Protein AF-A0A8H4NT44-F1 (afdb_monomer)

Secondary structure (DSSP, 8-state):
-HHHHHHTT--TT---TT---HHHHHHHTT-HHHHHHHHHTT--TT--EEETTEEE-HHHHHS--HHHHHHHHHHTTGGG-SS---HHHHHHHHHHHHHHH-----------------EEEEEEEE-TTSPEEEEEEE----SSTT--EEEE-----TTSPPPPPEEEESSSSPPPBTTTTB-S-HHHHHHHHHHHHHHHT--PPP-GGGTTSTTHHHHTSHHHHHHHHHHHHH---TTT--TTSS--TT------------

Sequence (262 aa):
MVKLLLDFGADPNVRTVDGRTPLMEAAIWGRLENVKCLLSHGADKSITCMREGKSLRAIDFAADTWENSEERYDRSGGKDQVYKEVTHKRNQDRMAIVRELSDEAGEVESRNTETFSHLNGFALTTLRDGRSIISLLANFDVPNRHKTIGILFRGDTIGGPGFPPVAAMSGWKHQSDPERNVQIEGRTWTDEVLRLCRIVGHHLPADEKDQGRPGQFKACHAEKQLTAYFVSKHVFLPQDLAADDFGMSSLSLDTSQSDCEH

Radius of gyration: 28.96 Å; Cα contacts (8 Å, |Δi|>4): 345; chains: 1; bounding box: 69×48×111 Å

Foldseek 3Di:
DLLVCLVVPDQQCDQDPQGDGPLLVCLLQLVLVSNVSSVVSPHDQPRWGADPNDTDTSLNSLDPDPVSVVVCCVVLPNPPGPDDDPVVNSNVSSVVSNVVSDPDPDPPDCPDPPDPQAQDDWDWDQDPVRDTDTDTDGAADQPDPVKDKDKDFDDDDPPDRGDDIAMDMADQPDQADPRRRHHDHQVVLLVLLVVVCVVVVHAAQADPPCVPPGNSNVSSHGVSSVVSVCCVPPPCDPVNPDVPPPPPVPPPPPPDDDDDDD

Solvent-accessible surface area (backbone atoms only — not comparable to full-atom values): 15600 Å² total; per-residue (Å²): 108,71,64,59,46,45,76,73,66,50,69,46,67,52,61,48,96,63,39,45,30,59,51,30,56,25,22,56,67,20,35,43,71,57,36,53,51,36,47,77,68,69,33,63,67,80,56,58,21,60,56,98,90,40,82,40,36,27,44,64,35,23,44,96,45,68,68,50,51,50,51,52,40,54,76,25,42,50,94,66,53,79,53,84,75,66,60,68,63,32,50,53,27,9,56,51,42,36,63,70,60,50,84,75,90,62,87,74,68,90,71,65,95,66,77,80,77,48,90,56,50,76,44,81,43,74,44,98,86,71,51,72,45,79,41,82,38,64,69,57,72,69,93,47,95,89,52,46,76,36,74,46,77,65,59,75,46,93,90,52,88,40,57,78,70,47,27,23,44,41,44,44,87,52,70,55,32,89,89,49,55,27,69,47,34,17,43,65,31,24,52,44,25,54,48,51,27,58,75,74,71,48,78,64,70,70,53,95,74,20,82,92,40,83,14,43,52,67,25,15,32,16,65,46,27,46,50,35,50,48,42,74,74,73,44,88,49,81,81,75,58,53,80,73,82,58,86,59,87,76,69,77,79,81,77,80,81,81,89,75,90,134

InterPro domains:
  IPR002110 Ankyrin repeat [PF12796] (1-47)
  IPR002110 Ankyrin repeat [PS50088] (18-50)
  IPR002110 Ankyrin repeat [SM00248] (18-47)
  IPR036770 Ankyrin repeat-containing domain superfamily [G3DSA:1.25.40.20] (1-77)
  IPR036770 Ankyrin repeat-containing domain superfamily [SSF48403] (1-49)
  IPR057517 Single-strand DNA deaminase toxin A-like, C-terminal [PF24120] (167-226)

Organism: NCBI:txid2364996

Structure (mmCIF, N/CA/C/O backbone):
data_AF-A0A8H4NT44-F1
#
_entry.id   AF-A0A8H4NT44-F1
#
loop_
_atom_site.group_PDB
_atom_site.id
_atom_site.type_symbol
_atom_site.label_atom_id
_atom_site.label_alt_id
_atom_site.label_comp_id
_atom_site.label_asym_id
_atom_site.label_entity_id
_atom_site.label_seq_id
_atom_site.pdbx_PDB_ins_code
_atom_site.Cartn_x
_atom_site.Cartn_y
_atom_site.Cartn_z
_atom_site.occupancy
_atom_site.B_iso_or_equiv
_atom_site.auth_seq_id
_atom_site.auth_comp_id
_atom_site.auth_asym_id
_atom_site.auth_atom_id
_atom_site.pdbx_PDB_model_num
ATOM 1 N N . MET A 1 1 ? 0.326 2.588 -27.355 1.00 81.44 1 MET A N 1
ATOM 2 C CA . MET A 1 1 ? 1.364 3.610 -27.610 1.00 81.44 1 MET A CA 1
ATOM 3 C C . MET A 1 1 ? 2.767 3.053 -27.409 1.00 81.44 1 MET A C 1
ATOM 5 O O . MET A 1 1 ? 3.478 2.987 -28.391 1.00 81.44 1 MET A O 1
ATOM 9 N N . VAL A 1 2 ? 3.149 2.587 -26.208 1.00 88.88 2 VAL A N 1
ATOM 10 C CA . VAL A 1 2 ? 4.503 2.033 -25.951 1.00 88.88 2 VAL A CA 1
ATOM 11 C C . VAL A 1 2 ? 4.898 0.956 -26.965 1.00 88.88 2 VAL A C 1
ATOM 13 O O . VAL A 1 2 ? 5.914 1.106 -27.629 1.00 88.88 2 VAL A O 1
ATOM 16 N N . LYS A 1 3 ? 4.043 -0.057 -27.160 1.00 90.38 3 LYS A N 1
ATOM 17 C CA . LYS A 1 3 ? 4.259 -1.114 -28.158 1.00 90.38 3 LYS A CA 1
ATOM 18 C C . LYS A 1 3 ? 4.538 -0.569 -29.565 1.00 90.38 3 LYS A C 1
ATOM 20 O O . LYS A 1 3 ? 5.512 -0.961 -30.176 1.00 90.38 3 LYS A O 1
ATOM 25 N N . LEU A 1 4 ? 3.740 0.400 -30.021 1.00 93.56 4 LEU A N 1
ATOM 26 C CA . LEU A 1 4 ? 3.901 1.017 -31.339 1.00 93.56 4 LEU A CA 1
ATOM 27 C C . LEU A 1 4 ? 5.294 1.644 -31.496 1.00 93.56 4 LEU A C 1
ATOM 29 O O . LEU A 1 4 ? 5.954 1.414 -32.494 1.00 93.56 4 LEU A O 1
ATOM 33 N N . LEU A 1 5 ? 5.759 2.412 -30.509 1.00 92.56 5 LEU A N 1
ATOM 34 C CA . LEU A 1 5 ? 7.077 3.052 -30.580 1.00 92.56 5 LEU A CA 1
ATOM 35 C C . LEU A 1 5 ? 8.208 2.018 -30.662 1.00 92.56 5 LEU A C 1
ATOM 37 O O . LEU A 1 5 ? 9.140 2.199 -31.439 1.00 92.56 5 LEU A O 1
ATOM 41 N N . LEU A 1 6 ? 8.100 0.932 -29.894 1.00 94.25 6 LEU A N 1
ATOM 42 C CA . LEU A 1 6 ? 9.075 -0.158 -29.906 1.00 94.25 6 LEU A CA 1
ATOM 43 C C . LEU A 1 6 ? 9.047 -0.931 -31.236 1.00 94.25 6 LEU A C 1
ATOM 45 O O . LEU A 1 6 ? 10.106 -1.197 -31.795 1.00 94.25 6 LEU A O 1
ATOM 49 N N . ASP A 1 7 ? 7.858 -1.193 -31.789 1.00 92.88 7 ASP A N 1
ATOM 50 C CA . ASP A 1 7 ? 7.680 -1.824 -33.108 1.00 92.88 7 ASP A CA 1
ATOM 51 C C . ASP A 1 7 ? 8.327 -0.982 -34.233 1.00 92.88 7 ASP A C 1
ATOM 53 O O . ASP A 1 7 ? 8.807 -1.525 -35.227 1.00 92.88 7 ASP A O 1
ATOM 57 N N . PHE A 1 8 ? 8.378 0.347 -34.071 1.00 95.00 8 PHE A N 1
ATOM 58 C CA . PHE A 1 8 ? 9.044 1.283 -34.989 1.00 95.00 8 PHE A CA 1
ATOM 59 C C . PHE A 1 8 ? 10.535 1.523 -34.673 1.00 95.00 8 PHE A C 1
ATOM 61 O O . PHE A 1 8 ? 11.148 2.420 -35.253 1.00 95.00 8 PHE A O 1
ATOM 68 N N . GLY A 1 9 ? 11.140 0.723 -33.790 1.00 92.06 9 GLY A N 1
ATOM 69 C CA . GLY A 1 9 ? 12.581 0.746 -33.524 1.00 92.06 9 GLY A CA 1
ATOM 70 C C . GLY A 1 9 ? 13.035 1.763 -32.477 1.00 92.06 9 GLY A C 1
ATOM 71 O O . GLY A 1 9 ? 14.218 2.100 -32.436 1.00 92.06 9 GLY A O 1
ATOM 72 N N . ALA A 1 10 ? 12.132 2.268 -31.629 1.00 94.50 10 ALA A N 1
ATOM 73 C CA . ALA A 1 10 ? 12.548 3.038 -30.461 1.00 94.50 10 ALA A CA 1
ATOM 74 C C . ALA A 1 10 ? 13.391 2.161 -29.522 1.00 94.50 10 ALA A C 1
ATOM 76 O O . ALA A 1 10 ? 12.975 1.065 -29.149 1.00 94.50 10 ALA A O 1
ATOM 77 N N . ASP A 1 11 ? 14.556 2.662 -29.113 1.00 95.31 11 ASP A N 1
ATOM 78 C CA . ASP A 1 11 ? 15.438 1.952 -28.188 1.00 95.31 11 ASP A CA 1
ATOM 79 C C . ASP A 1 11 ? 14.832 1.940 -26.763 1.00 95.31 11 ASP A C 1
ATOM 81 O O . ASP A 1 11 ? 14.611 3.008 -26.174 1.00 95.31 11 ASP A O 1
ATOM 85 N N . PRO A 1 12 ? 14.546 0.759 -26.177 1.00 95.56 12 PRO A N 1
ATOM 86 C CA . PRO A 1 12 ? 13.974 0.653 -24.835 1.00 95.56 12 PRO A CA 1
ATOM 87 C C . PRO A 1 12 ? 14.961 1.000 -23.708 1.00 95.56 12 PRO A C 1
ATOM 89 O O . PRO A 1 12 ? 14.536 1.117 -22.556 1.00 95.56 12 PRO A O 1
ATOM 92 N N . ASN A 1 13 ? 16.252 1.165 -24.013 1.00 96.31 13 ASN A N 1
ATOM 93 C CA . ASN A 1 13 ? 17.330 1.384 -23.045 1.00 96.31 13 ASN A CA 1
ATOM 94 C C . ASN A 1 13 ? 17.811 2.840 -22.969 1.00 96.31 13 ASN A C 1
ATOM 96 O O . ASN A 1 13 ? 18.757 3.139 -22.234 1.00 96.31 13 ASN A O 1
ATOM 100 N N . VAL A 1 14 ? 17.148 3.759 -23.679 1.00 95.25 14 VAL A N 1
ATOM 101 C CA . VAL A 1 14 ? 17.457 5.196 -23.634 1.00 95.25 14 VAL A CA 1
ATOM 102 C C . VAL A 1 14 ? 17.359 5.722 -22.204 1.00 95.25 14 VAL A C 1
ATOM 104 O O . VAL A 1 14 ? 16.482 5.334 -21.434 1.00 95.25 14 VAL A O 1
ATOM 107 N N . ARG A 1 15 ? 18.268 6.632 -21.847 1.00 94.25 15 ARG A N 1
ATOM 108 C CA . ARG A 1 15 ? 18.401 7.163 -20.489 1.00 94.25 15 ARG A CA 1
ATOM 109 C C . ARG A 1 15 ? 18.027 8.638 -20.440 1.00 94.25 15 ARG A C 1
ATOM 111 O O . ARG A 1 15 ? 18.417 9.409 -21.313 1.00 94.25 15 ARG A O 1
ATOM 118 N N . THR A 1 16 ? 17.290 9.031 -19.406 1.00 91.25 16 THR A N 1
ATOM 119 C CA . THR A 1 16 ? 17.046 10.444 -19.087 1.00 91.25 16 THR A CA 1
ATOM 120 C C . THR A 1 16 ? 18.306 11.106 -18.519 1.00 91.25 16 THR A C 1
ATOM 122 O O . THR A 1 16 ? 19.316 10.441 -18.283 1.00 91.25 16 THR A O 1
ATOM 125 N N . VAL A 1 17 ? 18.239 12.415 -18.251 1.00 88.50 17 VAL A N 1
ATOM 126 C CA . VAL A 1 17 ? 19.321 13.178 -17.596 1.00 88.50 17 VAL A CA 1
ATOM 127 C C . VAL A 1 17 ? 19.693 12.578 -16.235 1.00 88.50 17 VAL A C 1
ATOM 129 O O . VAL A 1 17 ? 20.871 12.450 -15.921 1.00 88.50 17 VAL A O 1
ATOM 132 N N . ASP A 1 18 ? 18.700 12.103 -15.481 1.00 83.88 18 ASP A N 1
ATOM 133 C CA . ASP A 1 18 ? 18.901 11.423 -14.192 1.00 83.88 18 ASP A CA 1
ATOM 134 C C . ASP A 1 18 ? 19.348 9.957 -14.354 1.00 83.88 18 ASP A C 1
ATOM 136 O O . ASP A 1 18 ? 19.471 9.198 -13.392 1.00 83.88 18 ASP A O 1
ATOM 140 N N . GLY A 1 19 ? 19.566 9.522 -15.596 1.00 91.69 19 GLY A N 1
ATOM 141 C CA . GLY A 1 19 ? 20.012 8.185 -15.940 1.00 91.69 19 GLY A CA 1
ATOM 142 C C . GLY A 1 19 ? 18.916 7.124 -15.899 1.00 91.69 19 GLY A C 1
ATOM 143 O O . GLY A 1 19 ? 19.276 5.946 -15.916 1.00 91.69 19 GLY A O 1
ATOM 144 N N . ARG A 1 20 ? 17.629 7.502 -15.842 1.00 94.00 20 ARG A N 1
ATOM 145 C CA . ARG A 1 20 ? 16.501 6.559 -15.779 1.00 94.00 20 ARG A CA 1
ATOM 146 C C . ARG A 1 20 ? 16.113 6.014 -17.143 1.00 94.00 20 ARG A C 1
ATOM 148 O O . ARG A 1 20 ? 16.121 6.756 -18.119 1.00 94.00 20 ARG A O 1
ATOM 155 N N . THR A 1 21 ? 15.715 4.747 -17.192 1.00 96.31 21 THR A N 1
ATOM 156 C CA . THR A 1 21 ? 15.225 4.086 -18.411 1.00 96.31 21 THR A CA 1
ATOM 157 C C . THR A 1 21 ? 13.693 4.041 -18.464 1.00 96.31 21 THR A C 1
ATOM 159 O O . THR A 1 21 ? 13.037 4.125 -17.418 1.00 96.31 21 THR A O 1
ATOM 162 N N . PRO A 1 22 ? 13.087 3.830 -19.651 1.00 96.38 22 PRO A N 1
ATOM 163 C CA . PRO A 1 22 ? 11.660 3.539 -19.785 1.00 96.38 22 PRO A CA 1
ATOM 164 C C . PRO A 1 22 ? 11.167 2.428 -18.848 1.00 96.38 22 PRO A C 1
ATOM 166 O O . PRO A 1 22 ? 10.047 2.498 -18.341 1.00 96.38 22 PRO A O 1
ATOM 169 N N . LEU A 1 23 ? 12.010 1.423 -18.582 1.00 96.69 23 LEU A N 1
ATOM 170 C CA . LEU A 1 23 ? 11.695 0.316 -17.680 1.00 96.69 23 LEU A CA 1
ATOM 171 C C . LEU A 1 23 ? 11.545 0.780 -16.220 1.00 96.69 23 LEU A C 1
ATOM 173 O O . LEU A 1 23 ? 10.599 0.370 -15.550 1.00 96.69 23 LEU A O 1
ATOM 177 N N . MET A 1 24 ? 12.417 1.677 -15.744 1.00 96.62 24 MET A N 1
ATOM 178 C CA . MET A 1 24 ? 12.319 2.271 -14.399 1.00 96.62 24 MET A CA 1
ATOM 179 C C . MET A 1 24 ? 11.051 3.122 -14.244 1.00 96.62 24 MET A C 1
ATOM 181 O O . MET A 1 24 ? 10.371 3.059 -13.220 1.00 96.62 24 MET A O 1
ATOM 185 N N . GLU A 1 25 ? 10.687 3.874 -15.284 1.00 94.88 25 GLU A N 1
ATOM 186 C CA . GLU A 1 25 ? 9.461 4.679 -15.292 1.00 94.88 25 GLU A CA 1
ATOM 187 C C . GLU A 1 25 ? 8.197 3.805 -15.317 1.00 94.88 25 GLU A C 1
ATOM 189 O O . GLU A 1 25 ? 7.225 4.067 -14.607 1.00 94.88 25 GLU A O 1
ATOM 194 N N . ALA A 1 26 ? 8.196 2.711 -16.077 1.00 95.25 26 ALA A N 1
ATOM 195 C CA . ALA A 1 26 ? 7.092 1.758 -16.037 1.00 95.25 26 ALA A CA 1
ATOM 196 C C . ALA A 1 26 ? 6.963 1.085 -14.653 1.00 95.25 26 ALA A C 1
ATOM 198 O O . ALA A 1 26 ? 5.841 0.867 -14.182 1.00 95.25 26 ALA A O 1
ATOM 199 N N . ALA A 1 27 ? 8.093 0.813 -13.990 1.00 95.50 27 ALA A N 1
ATOM 200 C CA . ALA A 1 27 ? 8.148 0.222 -12.658 1.00 95.50 27 ALA A CA 1
ATOM 201 C C . ALA A 1 27 ? 7.566 1.142 -11.571 1.00 95.50 27 ALA A C 1
ATOM 203 O O . ALA A 1 27 ? 6.673 0.712 -10.836 1.00 95.50 27 ALA A O 1
ATOM 204 N N . ILE A 1 28 ? 7.979 2.417 -11.507 1.00 92.94 28 ILE A N 1
ATOM 205 C CA . ILE A 1 28 ? 7.494 3.339 -10.463 1.00 92.94 28 ILE A CA 1
ATOM 206 C C . ILE A 1 28 ? 5.977 3.551 -10.535 1.00 92.94 28 ILE A C 1
ATOM 208 O O . ILE A 1 28 ? 5.288 3.543 -9.509 1.00 92.94 28 ILE A O 1
ATOM 212 N N . TRP A 1 29 ? 5.432 3.646 -11.749 1.00 91.12 29 TRP A N 1
ATOM 213 C CA . TRP A 1 29 ? 4.000 3.823 -11.995 1.00 91.12 29 TRP A CA 1
ATOM 214 C C . TRP A 1 29 ? 3.202 2.515 -11.975 1.00 91.12 29 TRP A C 1
ATOM 216 O O . TRP A 1 29 ? 2.005 2.528 -12.258 1.00 91.12 29 TRP A O 1
ATOM 226 N N . GLY A 1 30 ? 3.828 1.373 -11.674 1.00 91.81 30 GLY A N 1
ATOM 227 C CA . GLY A 1 30 ? 3.140 0.085 -11.621 1.00 91.81 30 GLY A CA 1
ATOM 228 C C . GLY A 1 30 ? 2.447 -0.272 -12.934 1.00 91.81 30 GLY A C 1
ATOM 229 O O . GLY A 1 30 ? 1.278 -0.646 -12.926 1.00 91.81 30 GLY A O 1
ATOM 230 N N . ARG A 1 31 ? 3.099 -0.072 -14.084 1.00 93.25 31 ARG A N 1
ATOM 231 C CA . ARG A 1 31 ? 2.536 -0.370 -15.413 1.00 93.25 31 ARG A CA 1
ATOM 232 C C . ARG A 1 31 ? 3.020 -1.733 -15.898 1.00 93.25 31 ARG A C 1
ATOM 234 O O . ARG A 1 31 ? 3.851 -1.799 -16.799 1.00 93.25 31 ARG A O 1
ATOM 241 N N . LEU A 1 32 ? 2.484 -2.807 -15.314 1.00 92.62 32 LEU A N 1
ATOM 242 C CA . LEU A 1 32 ? 2.936 -4.183 -15.570 1.00 92.62 32 LEU A CA 1
ATOM 243 C C . LEU A 1 32 ? 2.986 -4.532 -17.066 1.00 92.62 32 LEU A C 1
ATOM 245 O O . LEU A 1 32 ? 3.997 -5.029 -17.549 1.00 92.62 32 LEU A O 1
ATOM 249 N N . GLU A 1 33 ? 1.938 -4.197 -17.818 1.00 93.12 33 GLU A N 1
ATOM 250 C CA . GLU A 1 33 ? 1.892 -4.462 -19.263 1.00 93.12 33 GLU A CA 1
ATOM 251 C C . GLU A 1 33 ? 2.976 -3.705 -20.043 1.00 93.12 33 GLU A C 1
ATOM 253 O O . GLU A 1 33 ? 3.559 -4.243 -20.982 1.00 93.12 33 GLU A O 1
ATOM 258 N N . ASN A 1 34 ? 3.310 -2.478 -19.629 1.00 95.19 34 ASN A N 1
ATOM 259 C CA . ASN A 1 34 ? 4.407 -1.731 -20.244 1.00 95.19 34 ASN A CA 1
ATOM 260 C C . ASN A 1 34 ? 5.762 -2.352 -19.887 1.00 95.19 34 ASN A C 1
ATOM 262 O O . ASN A 1 34 ? 6.622 -2.416 -20.756 1.00 95.19 34 ASN A O 1
ATOM 266 N N . VAL A 1 35 ? 5.943 -2.827 -18.648 1.00 95.94 35 VAL A N 1
ATOM 267 C CA . VAL A 1 35 ? 7.160 -3.542 -18.224 1.00 95.94 35 VAL A CA 1
ATOM 268 C C . VAL A 1 35 ? 7.358 -4.794 -19.073 1.00 95.94 35 VAL A C 1
ATOM 270 O O . VAL A 1 35 ? 8.407 -4.940 -19.692 1.00 95.94 35 VAL A O 1
ATOM 273 N N . LYS A 1 36 ? 6.335 -5.648 -19.192 1.00 93.88 36 LYS A N 1
ATOM 274 C CA . LYS A 1 36 ? 6.386 -6.851 -20.039 1.00 93.88 36 LYS A CA 1
ATOM 275 C C . LYS A 1 36 ? 6.687 -6.514 -21.498 1.00 93.88 36 LYS A C 1
ATOM 277 O O . LYS A 1 36 ? 7.537 -7.147 -22.117 1.00 93.88 36 LYS A O 1
ATOM 282 N N . CYS A 1 37 ? 6.033 -5.482 -22.036 1.00 95.31 37 CYS A N 1
ATOM 283 C CA . CYS A 1 37 ? 6.274 -5.015 -23.398 1.00 95.31 37 CYS A CA 1
ATOM 284 C C . CYS A 1 37 ? 7.728 -4.558 -23.594 1.00 95.31 37 CYS A C 1
ATOM 286 O O . CYS A 1 37 ? 8.361 -4.962 -24.563 1.00 95.31 37 CYS A O 1
ATOM 288 N N . LEU A 1 38 ? 8.273 -3.761 -22.6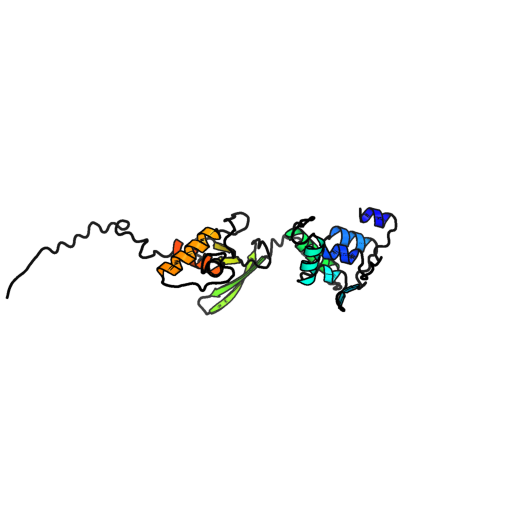74 1.00 96.00 38 LEU A N 1
ATOM 289 C CA . LEU A 1 38 ? 9.656 -3.285 -22.733 1.00 96.00 38 LEU A CA 1
ATOM 290 C C . LEU A 1 38 ? 10.655 -4.447 -22.645 1.00 96.00 38 LEU A C 1
ATOM 292 O O . LEU A 1 38 ? 11.559 -4.530 -23.472 1.00 96.00 38 LEU A O 1
ATOM 296 N N . LEU A 1 39 ? 10.455 -5.381 -21.711 1.00 94.81 39 LEU A N 1
ATOM 297 C CA . LEU A 1 39 ? 11.299 -6.574 -21.574 1.00 94.81 39 LEU A CA 1
ATOM 298 C C . LEU A 1 39 ? 11.283 -7.430 -22.849 1.00 94.81 39 LEU A C 1
ATOM 300 O O . LEU A 1 39 ? 12.338 -7.835 -23.326 1.00 94.81 39 LEU A O 1
ATOM 304 N N . SER A 1 40 ? 10.108 -7.632 -23.457 1.00 94.50 40 SER A N 1
ATOM 305 C CA . SER A 1 40 ? 9.985 -8.390 -24.714 1.00 94.50 40 SER A CA 1
ATOM 306 C C . SER A 1 40 ? 10.708 -7.748 -25.907 1.00 94.50 40 SER A C 1
ATOM 308 O O . SER A 1 40 ? 11.021 -8.444 -26.867 1.00 94.50 40 SER A O 1
ATOM 310 N N . HIS A 1 41 ? 11.004 -6.445 -25.836 1.00 95.31 41 HIS A N 1
ATOM 311 C CA . HIS A 1 41 ? 11.743 -5.700 -26.860 1.00 95.31 41 HIS A CA 1
ATOM 312 C C . HIS A 1 41 ? 13.217 -5.472 -26.481 1.00 95.31 41 HIS A C 1
ATOM 314 O O . HIS A 1 41 ? 13.889 -4.661 -27.110 1.00 95.31 41 HIS A O 1
ATOM 320 N N . GLY A 1 42 ? 13.739 -6.180 -25.471 1.00 93.88 42 GLY A N 1
ATOM 321 C CA . GLY A 1 42 ? 15.156 -6.124 -25.100 1.00 93.88 42 GLY A CA 1
ATOM 322 C C . GLY A 1 42 ? 15.523 -5.011 -24.116 1.00 93.88 42 GLY A C 1
ATOM 323 O O . GLY A 1 42 ? 16.671 -4.566 -24.098 1.00 93.88 42 GLY A O 1
ATOM 324 N N . ALA A 1 43 ? 14.576 -4.546 -23.295 1.00 95.94 43 ALA A N 1
ATOM 325 C CA . ALA A 1 43 ? 14.904 -3.664 -22.178 1.00 95.94 43 ALA A CA 1
ATOM 326 C C . ALA A 1 43 ? 15.824 -4.373 -21.169 1.00 95.94 43 ALA A C 1
ATOM 328 O O . ALA A 1 43 ? 15.490 -5.435 -20.640 1.00 95.94 43 ALA A O 1
ATOM 329 N N . ASP A 1 44 ? 16.960 -3.755 -20.869 1.00 94.12 44 ASP A N 1
ATOM 330 C CA . ASP A 1 44 ? 17.952 -4.256 -19.933 1.00 94.12 44 ASP A CA 1
ATOM 331 C C . ASP A 1 44 ? 17.584 -3.854 -18.497 1.00 94.12 44 ASP A C 1
ATOM 333 O O . ASP A 1 44 ? 17.620 -2.683 -18.103 1.00 94.12 44 ASP A O 1
ATOM 337 N N . LYS A 1 45 ? 17.232 -4.861 -17.693 1.00 94.19 45 LYS A N 1
ATOM 338 C CA . LYS A 1 45 ? 16.888 -4.692 -16.275 1.00 94.19 45 LYS A CA 1
ATOM 339 C C . LYS A 1 45 ? 18.094 -4.415 -15.369 1.00 94.19 45 LYS A C 1
ATOM 341 O O . LYS A 1 45 ? 17.896 -4.029 -14.216 1.00 94.19 45 LYS A O 1
ATOM 346 N N . SER A 1 46 ? 19.320 -4.604 -15.864 1.00 92.38 46 SER A N 1
ATOM 347 C CA . SER A 1 46 ? 20.560 -4.378 -15.113 1.00 92.38 46 SER A CA 1
ATOM 348 C C . SER A 1 46 ? 21.006 -2.914 -15.103 1.00 92.38 46 SER A C 1
ATOM 350 O O . SER A 1 46 ? 21.799 -2.530 -14.242 1.00 92.38 46 SER A O 1
ATOM 352 N N . ILE A 1 47 ? 20.464 -2.080 -16.001 1.00 94.00 47 ILE A N 1
ATOM 353 C CA . ILE A 1 47 ? 20.785 -0.652 -16.051 1.00 94.00 47 ILE A CA 1
ATOM 354 C C . ILE A 1 47 ? 20.411 0.003 -14.720 1.00 94.00 47 ILE A C 1
ATOM 356 O O . ILE A 1 47 ? 19.308 -0.178 -14.200 1.00 94.00 47 ILE A O 1
ATOM 360 N N . THR A 1 48 ? 21.333 0.807 -14.190 1.00 94.25 48 THR A N 1
ATOM 361 C CA . THR A 1 48 ? 21.156 1.552 -12.942 1.00 94.25 48 THR A CA 1
ATOM 362 C C . THR A 1 48 ? 21.105 3.051 -13.182 1.00 94.25 48 THR A C 1
ATOM 364 O O . THR A 1 48 ? 21.843 3.559 -14.020 1.00 94.25 48 THR A O 1
ATOM 367 N N . CYS A 1 49 ? 20.294 3.785 -12.425 1.00 92.88 49 CYS A N 1
ATOM 368 C CA . CYS A 1 49 ? 20.340 5.244 -12.339 1.00 92.88 49 CYS A CA 1
ATOM 369 C C . CYS A 1 49 ? 20.889 5.692 -10.981 1.00 92.88 49 CYS A C 1
ATOM 371 O O . CYS A 1 49 ? 20.954 4.900 -10.041 1.00 92.88 49 CYS A O 1
ATOM 373 N N . MET A 1 50 ? 21.240 6.972 -10.861 1.00 90.88 50 MET A N 1
ATOM 374 C CA . MET A 1 50 ? 21.654 7.559 -9.586 1.00 90.88 50 MET A CA 1
ATOM 375 C C . MET A 1 50 ? 20.516 8.410 -9.025 1.00 90.88 50 MET A C 1
ATOM 377 O O . MET A 1 50 ? 20.089 9.368 -9.660 1.00 90.88 50 MET A O 1
ATOM 381 N N . ARG A 1 51 ? 20.031 8.078 -7.826 1.00 85.88 51 ARG A N 1
ATOM 382 C CA . ARG A 1 51 ? 19.071 8.900 -7.072 1.00 85.88 51 ARG A CA 1
ATOM 383 C C . ARG A 1 51 ? 19.634 9.122 -5.678 1.00 85.88 51 ARG A C 1
ATOM 385 O O . ARG A 1 51 ? 19.879 8.153 -4.969 1.00 85.88 51 ARG A O 1
ATOM 392 N N . GLU A 1 52 ? 19.880 10.379 -5.310 1.00 82.88 52 GLU A N 1
ATOM 393 C CA . GLU A 1 52 ? 20.405 10.748 -3.980 1.00 82.88 52 GLU A CA 1
ATOM 394 C C . GLU A 1 52 ? 21.692 9.987 -3.594 1.00 82.88 52 GLU A C 1
ATOM 396 O O . GLU A 1 52 ? 21.864 9.529 -2.467 1.00 82.88 52 GLU A O 1
ATOM 401 N N . GLY A 1 53 ? 22.593 9.782 -4.560 1.00 84.06 53 GLY A N 1
ATOM 402 C CA . GLY A 1 53 ? 23.841 9.037 -4.348 1.00 84.06 53 GLY A CA 1
ATOM 403 C C . GLY A 1 53 ? 23.689 7.511 -4.289 1.00 84.06 53 GLY A C 1
ATOM 404 O O . GLY A 1 53 ? 24.692 6.816 -4.145 1.00 84.06 53 GLY A O 1
ATOM 405 N N . LYS A 1 54 ? 22.474 6.970 -4.443 1.00 87.06 54 LYS A N 1
ATOM 406 C CA . LYS A 1 54 ? 22.208 5.526 -4.519 1.00 87.06 54 LYS A CA 1
ATOM 407 C C . LYS A 1 54 ? 22.101 5.076 -5.972 1.00 87.06 54 LYS A C 1
ATOM 409 O O . LYS A 1 54 ? 21.435 5.729 -6.775 1.00 87.06 54 LYS A O 1
ATOM 414 N N . SER A 1 55 ? 22.718 3.939 -6.284 1.00 91.25 55 SER A N 1
ATOM 415 C CA . SER A 1 55 ? 22.551 3.257 -7.568 1.00 91.25 55 SER A CA 1
ATOM 416 C C . SER A 1 55 ? 21.299 2.381 -7.512 1.00 91.25 55 SER A C 1
ATOM 418 O O . SER A 1 55 ? 21.219 1.505 -6.654 1.00 91.25 55 SER A O 1
ATOM 420 N N . LEU A 1 56 ? 20.317 2.643 -8.377 1.00 93.06 56 LEU A N 1
ATOM 421 C CA . LEU A 1 56 ? 19.009 1.977 -8.374 1.00 93.06 56 LEU A CA 1
ATOM 422 C C . LEU A 1 56 ? 18.702 1.352 -9.734 1.00 93.06 56 LEU A C 1
ATOM 424 O O . LEU A 1 56 ? 18.905 1.989 -10.766 1.00 93.06 56 LEU A O 1
ATOM 428 N N . ARG A 1 57 ? 18.167 0.132 -9.735 1.00 93.69 57 ARG A N 1
ATOM 429 C CA . ARG A 1 57 ? 17.660 -0.599 -10.907 1.00 93.69 57 ARG A CA 1
ATOM 430 C C . ARG A 1 57 ? 16.146 -0.437 -11.033 1.00 93.69 57 ARG A C 1
ATOM 432 O O . ARG A 1 57 ? 15.475 0.064 -10.135 1.00 93.69 57 ARG A O 1
ATOM 439 N N . ALA A 1 58 ? 15.575 -0.933 -12.131 1.00 93.50 58 ALA A N 1
ATOM 440 C CA . ALA A 1 58 ? 14.126 -0.899 -12.351 1.00 93.50 58 ALA A CA 1
ATOM 441 C C . ALA A 1 58 ? 13.311 -1.576 -11.228 1.00 93.50 58 ALA A C 1
ATOM 443 O O . ALA A 1 58 ? 12.239 -1.084 -10.880 1.00 93.50 58 ALA A O 1
ATOM 444 N N . ILE A 1 59 ? 13.828 -2.648 -10.615 1.00 93.50 59 ILE A N 1
ATOM 445 C CA . ILE A 1 59 ? 13.163 -3.335 -9.494 1.00 93.50 59 ILE A CA 1
ATOM 446 C C . ILE A 1 59 ? 12.981 -2.424 -8.268 1.00 93.50 59 ILE A C 1
ATOM 448 O O . ILE A 1 59 ? 11.927 -2.450 -7.631 1.00 93.50 59 ILE A O 1
ATOM 452 N N . ASP A 1 60 ? 13.954 -1.552 -7.991 1.00 93.06 60 ASP A N 1
ATOM 453 C CA . ASP A 1 60 ? 13.955 -0.683 -6.810 1.00 93.06 60 ASP A CA 1
ATOM 454 C C . ASP A 1 60 ? 12.863 0.390 -6.884 1.00 93.06 60 ASP A C 1
ATOM 456 O O . ASP A 1 60 ? 12.379 0.862 -5.859 1.00 93.06 60 ASP A O 1
ATOM 460 N N . PHE A 1 61 ? 12.424 0.748 -8.093 1.00 93.44 61 PHE A N 1
ATOM 461 C CA . PHE A 1 61 ? 11.328 1.691 -8.322 1.00 93.44 61 PHE A CA 1
ATOM 462 C C . PHE A 1 61 ? 9.940 1.071 -8.130 1.00 93.44 61 PHE A C 1
ATOM 464 O O . PHE A 1 61 ? 8.987 1.781 -7.800 1.00 93.44 61 PHE A O 1
ATOM 471 N N . ALA A 1 62 ? 9.815 -0.245 -8.315 1.00 91.44 62 ALA A N 1
ATOM 472 C CA . ALA A 1 62 ? 8.579 -0.973 -8.039 1.00 91.44 62 ALA A CA 1
ATOM 473 C C . ALA A 1 62 ? 8.408 -1.294 -6.543 1.00 91.44 62 ALA A C 1
ATOM 475 O O . ALA A 1 62 ? 7.286 -1.551 -6.106 1.00 91.44 62 ALA A O 1
ATOM 476 N N . ALA A 1 63 ? 9.488 -1.248 -5.756 1.00 86.19 63 ALA A N 1
ATOM 477 C CA . ALA A 1 63 ? 9.449 -1.511 -4.323 1.00 86.19 63 ALA A CA 1
ATOM 478 C C . ALA A 1 63 ? 8.548 -0.519 -3.563 1.00 86.19 63 ALA A C 1
ATOM 480 O O . ALA A 1 63 ? 8.464 0.674 -3.889 1.00 86.19 63 ALA A O 1
ATOM 481 N N . ASP A 1 64 ? 7.891 -1.016 -2.513 1.00 80.81 64 ASP A N 1
ATOM 482 C CA . ASP A 1 64 ? 7.068 -0.199 -1.620 1.00 80.81 64 ASP A CA 1
ATOM 483 C C . ASP A 1 64 ? 7.944 0.517 -0.585 1.00 80.81 64 ASP A C 1
ATOM 485 O O . ASP A 1 64 ? 8.078 0.087 0.560 1.00 80.81 64 ASP A O 1
ATOM 489 N N . THR A 1 65 ? 8.593 1.599 -1.017 1.00 83.19 65 THR A N 1
ATOM 490 C CA . THR A 1 65 ? 9.346 2.495 -0.132 1.00 83.19 65 THR A CA 1
ATOM 491 C C . THR A 1 65 ? 8.645 3.842 0.021 1.00 83.19 65 THR A C 1
ATOM 493 O O . THR A 1 65 ? 7.766 4.224 -0.770 1.00 83.19 65 THR A O 1
ATOM 496 N N . TRP A 1 66 ? 9.032 4.578 1.065 1.00 76.06 66 TRP A N 1
ATOM 497 C CA . TRP A 1 66 ? 8.545 5.935 1.289 1.00 76.06 66 TRP A CA 1
ATOM 498 C C . TRP A 1 66 ? 8.912 6.848 0.114 1.00 76.06 66 TRP A C 1
ATOM 500 O O . TRP A 1 66 ? 8.026 7.496 -0.433 1.00 76.06 66 TRP A O 1
ATOM 510 N N . GLU A 1 67 ? 10.165 6.811 -0.336 1.00 86.38 67 GLU A N 1
ATOM 511 C CA . GLU A 1 67 ? 10.705 7.665 -1.399 1.00 86.38 67 GLU A CA 1
ATOM 512 C C . GLU A 1 67 ? 9.961 7.453 -2.722 1.00 86.38 67 GLU A C 1
ATOM 514 O O . GLU A 1 67 ? 9.581 8.406 -3.394 1.00 86.38 67 GLU A O 1
ATOM 519 N N . ASN A 1 68 ? 9.670 6.198 -3.082 1.00 89.12 68 ASN A N 1
ATOM 520 C CA . ASN A 1 68 ? 8.893 5.900 -4.286 1.00 89.12 68 ASN A CA 1
ATOM 521 C C . ASN A 1 68 ? 7.439 6.379 -4.166 1.00 89.12 68 ASN A C 1
ATOM 523 O O . ASN A 1 68 ? 6.817 6.759 -5.158 1.00 89.12 68 ASN A O 1
ATOM 527 N N . SER A 1 69 ? 6.870 6.326 -2.961 1.00 84.00 69 SER A N 1
ATOM 528 C CA . SER A 1 69 ? 5.505 6.792 -2.702 1.00 84.00 69 SER A CA 1
ATOM 529 C C . SER A 1 69 ? 5.395 8.309 -2.758 1.00 84.00 69 SER A C 1
ATOM 531 O O . SER A 1 69 ? 4.444 8.822 -3.344 1.00 84.00 69 SER A O 1
ATOM 533 N N . GLU A 1 70 ? 6.364 8.999 -2.170 1.00 86.44 70 GLU A N 1
ATOM 534 C CA . GLU A 1 70 ? 6.494 10.451 -2.197 1.00 86.44 70 GLU A CA 1
ATOM 535 C C . GLU A 1 70 ? 6.704 10.946 -3.629 1.00 86.44 70 GLU A C 1
ATOM 537 O O . GLU A 1 70 ? 5.936 11.776 -4.107 1.00 86.44 70 GLU A O 1
ATOM 542 N N . GLU A 1 71 ? 7.609 10.318 -4.382 1.00 89.69 71 GLU A N 1
ATOM 543 C CA . GLU A 1 71 ? 7.843 10.676 -5.779 1.00 89.69 71 GLU A CA 1
ATOM 544 C C . GLU A 1 71 ? 6.573 10.527 -6.639 1.00 89.69 71 GLU A C 1
ATOM 546 O O . GLU A 1 71 ? 6.249 11.406 -7.440 1.00 89.69 71 GLU A O 1
ATOM 551 N N . ARG A 1 72 ? 5.809 9.438 -6.468 1.00 89.62 72 ARG A N 1
ATOM 552 C CA . ARG A 1 72 ? 4.518 9.272 -7.161 1.00 89.62 72 ARG A CA 1
ATOM 553 C C . ARG A 1 72 ? 3.529 10.369 -6.791 1.00 89.62 72 ARG A C 1
ATOM 555 O O . ARG A 1 72 ? 2.816 10.862 -7.664 1.00 89.62 72 ARG A O 1
ATOM 562 N N . TYR A 1 73 ? 3.456 10.714 -5.508 1.00 82.62 73 TYR A N 1
ATOM 563 C CA . TYR A 1 73 ? 2.558 11.747 -5.014 1.00 82.62 73 TYR A CA 1
ATOM 564 C C . TYR A 1 73 ? 2.899 13.102 -5.644 1.00 82.62 73 TYR A C 1
ATOM 566 O O . TYR A 1 73 ? 2.028 13.706 -6.274 1.00 82.62 73 TYR A O 1
ATOM 574 N N . ASP A 1 74 ? 4.164 13.510 -5.599 1.00 86.94 74 ASP A N 1
ATOM 575 C CA . ASP A 1 74 ? 4.622 14.782 -6.158 1.00 86.94 74 ASP A CA 1
ATOM 576 C C . ASP A 1 74 ? 4.416 14.838 -7.674 1.00 86.94 74 ASP A C 1
ATOM 578 O O . ASP A 1 74 ? 3.797 15.770 -8.193 1.00 86.94 74 ASP A O 1
ATOM 582 N N . ARG A 1 75 ? 4.821 13.785 -8.396 1.00 87.50 75 ARG A N 1
ATOM 583 C CA . ARG A 1 75 ? 4.678 13.711 -9.860 1.00 87.50 75 ARG A CA 1
ATOM 584 C C . ARG A 1 75 ? 3.227 13.614 -10.331 1.00 87.50 75 ARG A C 1
ATOM 586 O O . ARG A 1 75 ? 2.945 13.923 -11.486 1.00 87.50 75 ARG A O 1
ATOM 593 N N . SER A 1 76 ? 2.303 13.193 -9.466 1.00 83.75 76 SER A N 1
ATOM 594 C CA . SER A 1 76 ? 0.862 13.168 -9.763 1.00 83.75 76 SER A CA 1
ATOM 595 C C . SER A 1 76 ? 0.160 14.522 -9.574 1.00 83.75 76 SER A C 1
ATOM 597 O O . SER A 1 76 ? -1.023 14.640 -9.907 1.00 83.75 76 SER A O 1
ATOM 599 N N . GLY A 1 77 ? 0.870 15.543 -9.075 1.00 81.50 77 GLY A N 1
ATOM 600 C CA . GLY A 1 77 ? 0.330 16.875 -8.772 1.00 81.50 77 GLY A CA 1
ATOM 601 C C . GLY A 1 77 ? 0.145 17.156 -7.276 1.00 81.50 77 GLY A C 1
ATOM 602 O O . GLY A 1 77 ? -0.481 18.148 -6.909 1.00 81.50 77 GLY A O 1
ATOM 603 N N . GLY A 1 78 ? 0.668 16.299 -6.393 1.00 82.31 78 GLY A N 1
ATOM 604 C CA . GLY A 1 78 ? 0.659 16.514 -4.949 1.00 82.31 78 GLY A CA 1
ATOM 605 C C . GLY A 1 78 ? -0.751 16.660 -4.371 1.00 82.31 78 GLY A C 1
ATOM 606 O O . GLY A 1 78 ? -1.566 15.745 -4.464 1.00 82.31 78 GLY A O 1
ATOM 607 N N . LYS A 1 79 ? -1.041 17.812 -3.748 1.00 72.62 79 LYS A N 1
ATOM 608 C CA . LYS A 1 79 ? -2.366 18.103 -3.162 1.00 72.62 79 LYS A CA 1
ATOM 609 C C . LYS A 1 79 ? -3.447 18.314 -4.225 1.00 72.62 79 LYS A C 1
ATOM 611 O O . LYS A 1 79 ? -4.603 17.976 -3.983 1.00 72.62 79 LYS A O 1
ATOM 616 N N . ASP A 1 80 ? -3.054 18.789 -5.402 1.00 77.31 80 ASP A N 1
ATOM 617 C CA . ASP A 1 80 ? -3.931 19.106 -6.526 1.00 77.31 80 ASP A CA 1
ATOM 618 C C . ASP A 1 80 ? -3.793 18.034 -7.612 1.00 77.31 80 ASP A C 1
ATOM 620 O O . ASP A 1 80 ? -3.501 18.328 -8.770 1.00 77.31 80 ASP A O 1
ATOM 624 N N . GLN A 1 81 ? -3.943 16.760 -7.224 1.00 66.31 81 GLN A N 1
ATOM 625 C CA . GLN A 1 81 ? -3.682 15.625 -8.113 1.00 66.31 81 GLN A CA 1
ATOM 626 C C . GLN A 1 81 ? -4.403 15.766 -9.458 1.00 66.31 81 GLN A C 1
ATOM 628 O O . GLN A 1 81 ? -5.628 15.645 -9.540 1.00 66.31 81 GLN A O 1
ATOM 633 N N . VAL A 1 82 ? -3.614 15.932 -10.520 1.00 68.88 82 VAL A N 1
ATOM 634 C CA . VAL A 1 82 ? -4.078 15.935 -11.914 1.00 68.88 82 VAL A CA 1
ATOM 635 C C . VAL A 1 82 ? -4.341 14.499 -12.377 1.00 68.88 82 VAL A C 1
ATOM 637 O O . VAL A 1 82 ? -5.191 14.250 -13.230 1.00 68.88 82 VAL A O 1
ATOM 640 N N . TYR A 1 83 ? -3.651 13.529 -11.772 1.00 64.88 83 TYR A N 1
ATOM 641 C CA . TYR A 1 83 ? -3.767 12.111 -12.084 1.00 64.88 83 TYR A CA 1
ATOM 642 C C . TYR A 1 83 ? -3.997 11.290 -10.805 1.00 64.88 83 TYR A C 1
ATOM 644 O O . TYR A 1 83 ? -3.135 11.216 -9.934 1.00 64.88 83 TYR A O 1
ATOM 652 N N . LYS A 1 84 ? -5.173 10.654 -10.694 1.00 64.94 84 LYS A N 1
ATOM 653 C CA . LYS A 1 84 ? -5.544 9.786 -9.563 1.00 64.94 84 LYS A CA 1
ATOM 654 C C . LYS A 1 84 ? -5.373 8.318 -9.939 1.00 64.94 84 LYS A C 1
ATOM 656 O O . LYS A 1 84 ? -6.133 7.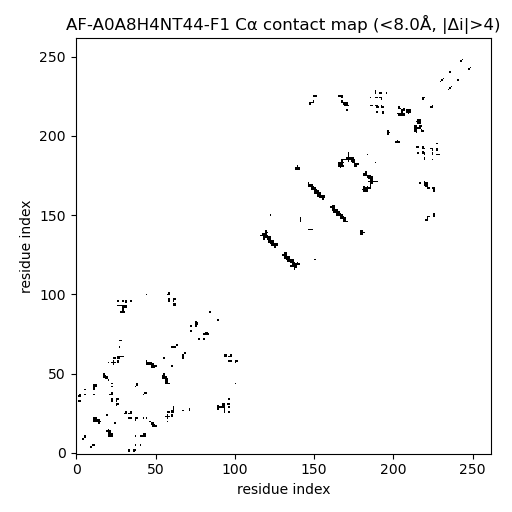779 -10.743 1.00 64.94 84 LYS A O 1
ATOM 661 N N . GLU A 1 85 ? -4.381 7.659 -9.352 1.00 64.44 85 GLU A N 1
ATOM 662 C CA . GLU A 1 85 ? -4.177 6.222 -9.538 1.00 64.44 85 GLU A CA 1
ATOM 663 C C . GLU A 1 85 ? -5.228 5.398 -8.788 1.00 64.44 85 GLU A C 1
ATOM 665 O O . GLU A 1 85 ? -5.548 5.687 -7.637 1.00 64.44 85 GLU A O 1
ATOM 670 N N . VAL A 1 86 ? -5.682 4.288 -9.383 1.00 66.81 86 VAL A N 1
ATOM 671 C CA . VAL A 1 86 ? -6.343 3.215 -8.622 1.00 66.81 86 VAL A CA 1
ATOM 672 C C . VAL A 1 86 ? -5.268 2.511 -7.791 1.00 66.81 86 VAL A C 1
ATOM 674 O O . VAL A 1 86 ? -4.624 1.567 -8.257 1.00 66.81 86 VAL A O 1
ATOM 677 N N . THR A 1 87 ? -5.037 3.016 -6.578 1.00 67.75 87 THR A N 1
ATOM 678 C CA . THR A 1 87 ? -3.883 2.674 -5.730 1.00 67.75 87 THR A CA 1
ATOM 679 C C . THR A 1 87 ? -3.745 1.171 -5.498 1.00 67.75 87 THR A C 1
ATOM 681 O O . THR A 1 87 ? -2.644 0.640 -5.602 1.00 67.75 87 THR A O 1
ATOM 684 N N . HIS A 1 88 ? -4.859 0.470 -5.267 1.00 64.25 88 HIS A N 1
ATOM 685 C CA . HIS A 1 88 ? -4.859 -0.972 -5.017 1.00 64.25 88 HIS A CA 1
ATOM 686 C C . HIS A 1 88 ? -4.330 -1.776 -6.215 1.00 64.25 88 HIS A C 1
ATOM 688 O O . HIS A 1 88 ? -3.361 -2.521 -6.086 1.00 64.25 88 HIS A O 1
ATOM 694 N N . LYS A 1 89 ? -4.905 -1.565 -7.406 1.00 70.62 89 LYS A N 1
ATOM 695 C CA . LYS A 1 89 ? -4.479 -2.253 -8.633 1.00 70.62 89 LYS A CA 1
ATOM 696 C C . LYS A 1 89 ? -3.017 -1.949 -8.970 1.00 70.62 89 LYS A C 1
ATOM 698 O O . LYS A 1 89 ? -2.261 -2.843 -9.321 1.00 70.62 89 LYS A O 1
ATOM 703 N N . ARG A 1 90 ? -2.595 -0.692 -8.813 1.00 78.50 90 ARG A N 1
ATOM 704 C CA . ARG A 1 90 ? -1.209 -0.275 -9.089 1.00 78.50 90 ARG A CA 1
ATOM 705 C C . ARG A 1 90 ? -0.209 -0.863 -8.094 1.00 78.50 90 ARG A C 1
ATOM 707 O O . ARG A 1 90 ? 0.914 -1.160 -8.486 1.00 78.50 90 ARG A O 1
ATOM 714 N N . ASN A 1 91 ? -0.608 -1.067 -6.837 1.00 74.88 91 ASN A N 1
ATOM 715 C CA . ASN A 1 91 ? 0.199 -1.795 -5.857 1.00 74.88 91 ASN A CA 1
ATOM 716 C C . ASN A 1 91 ? 0.375 -3.265 -6.258 1.00 74.88 91 ASN A C 1
ATOM 718 O O . ASN A 1 91 ? 1.500 -3.754 -6.241 1.00 74.88 91 ASN A O 1
ATOM 722 N N . GLN A 1 92 ? -0.698 -3.944 -6.680 1.00 73.00 92 GLN A N 1
ATOM 723 C CA . GLN A 1 92 ? -0.607 -5.320 -7.186 1.00 73.00 92 GLN A CA 1
ATOM 724 C C . GLN A 1 92 ? 0.316 -5.412 -8.408 1.00 73.00 92 GLN A C 1
ATOM 726 O O . GLN A 1 92 ? 1.205 -6.262 -8.446 1.00 73.00 92 GLN A O 1
ATOM 731 N N . ASP A 1 93 ? 0.157 -4.493 -9.366 1.00 84.69 93 ASP A N 1
ATOM 732 C CA . ASP A 1 93 ? 1.005 -4.424 -10.556 1.00 84.69 93 ASP A CA 1
ATOM 733 C C . ASP A 1 93 ? 2.485 -4.225 -10.168 1.00 84.69 93 ASP A C 1
ATOM 735 O O . ASP A 1 93 ? 3.355 -4.894 -10.717 1.00 84.69 93 ASP A O 1
ATOM 739 N N . ARG A 1 94 ? 2.793 -3.360 -9.189 1.00 89.31 94 ARG A N 1
ATOM 740 C CA . ARG A 1 94 ? 4.163 -3.166 -8.675 1.00 89.31 94 ARG A CA 1
ATOM 741 C C . ARG A 1 94 ? 4.744 -4.424 -8.036 1.00 89.31 94 ARG A C 1
ATOM 743 O O . ARG A 1 94 ? 5.883 -4.772 -8.327 1.00 89.31 94 ARG A O 1
ATOM 750 N N . MET A 1 95 ? 3.968 -5.142 -7.227 1.00 78.50 95 MET A N 1
ATOM 751 C CA . MET A 1 95 ? 4.412 -6.417 -6.652 1.00 78.50 95 MET A CA 1
ATOM 752 C C . MET A 1 95 ? 4.716 -7.453 -7.740 1.00 78.50 95 MET A C 1
ATOM 754 O O . MET A 1 95 ? 5.711 -8.169 -7.648 1.00 78.50 95 MET A O 1
ATOM 758 N N . ALA A 1 96 ? 3.885 -7.517 -8.784 1.00 83.12 96 ALA A N 1
ATOM 759 C CA . ALA A 1 96 ? 4.131 -8.383 -9.931 1.00 83.12 96 ALA A CA 1
ATOM 760 C C . ALA A 1 96 ? 5.401 -7.974 -10.695 1.00 83.12 96 ALA A C 1
ATOM 762 O O . ALA A 1 96 ? 6.187 -8.837 -11.065 1.00 83.12 96 ALA A O 1
ATOM 763 N N . ILE A 1 97 ? 5.649 -6.671 -10.866 1.00 90.88 97 ILE A N 1
ATOM 764 C CA . ILE A 1 97 ? 6.879 -6.157 -11.488 1.00 90.88 97 ILE A CA 1
ATOM 765 C C . ILE A 1 97 ? 8.120 -6.547 -10.676 1.00 90.88 97 ILE A C 1
ATOM 767 O O . ILE A 1 97 ? 9.119 -6.939 -11.268 1.00 90.88 97 ILE A O 1
ATOM 771 N N . VAL A 1 98 ? 8.070 -6.486 -9.340 1.00 89.50 98 VAL A N 1
ATOM 772 C CA . VAL A 1 98 ? 9.194 -6.925 -8.492 1.00 89.50 98 VAL A CA 1
ATOM 773 C C . VAL A 1 98 ? 9.517 -8.399 -8.724 1.00 89.50 98 VAL A C 1
ATOM 775 O O . VAL A 1 98 ? 10.685 -8.746 -8.875 1.00 89.50 98 VAL A O 1
ATOM 778 N N . ARG A 1 99 ? 8.489 -9.256 -8.799 1.00 85.44 99 ARG A N 1
ATOM 779 C CA . ARG A 1 99 ? 8.670 -10.684 -9.108 1.00 85.44 99 ARG A CA 1
ATOM 780 C C . ARG A 1 99 ? 9.319 -10.874 -10.475 1.00 85.44 99 ARG A C 1
ATOM 782 O O . ARG A 1 99 ? 10.263 -11.640 -10.589 1.00 85.44 99 ARG A O 1
ATOM 789 N N . GLU A 1 100 ? 8.855 -10.124 -11.469 1.00 88.00 100 GLU A N 1
ATOM 790 C CA . GLU A 1 100 ? 9.307 -10.279 -12.852 1.00 88.00 100 GLU A CA 1
ATOM 791 C C . GLU A 1 100 ? 10.719 -9.747 -13.111 1.00 88.00 100 GLU A C 1
ATOM 793 O O . GLU A 1 100 ? 11.437 -10.235 -13.981 1.00 88.00 100 GLU A O 1
ATOM 798 N N . LEU A 1 101 ? 11.143 -8.743 -12.345 1.00 88.38 101 LEU A N 1
ATOM 799 C CA . LEU A 1 101 ? 12.484 -8.175 -12.443 1.00 88.38 101 LEU A CA 1
ATOM 800 C C . LEU A 1 101 ? 13.501 -8.862 -11.523 1.00 88.38 101 LEU A C 1
ATOM 802 O O . LEU A 1 101 ? 14.685 -8.535 -11.611 1.00 88.38 101 LEU A O 1
ATOM 806 N N . SER A 1 102 ? 13.075 -9.803 -10.675 1.00 87.12 102 SER A N 1
ATOM 807 C CA . SER A 1 102 ? 13.976 -10.561 -9.804 1.00 87.12 102 SER A CA 1
ATOM 808 C C . SER A 1 102 ? 14.973 -11.399 -10.620 1.00 87.12 102 SER A C 1
ATOM 810 O O . SER A 1 102 ? 14.697 -11.820 -11.745 1.00 87.12 102 SER A O 1
ATOM 812 N N . ASP A 1 103 ? 16.169 -11.607 -10.068 1.00 68.25 103 ASP A N 1
ATOM 813 C CA . ASP A 1 103 ? 17.259 -12.372 -10.693 1.00 68.25 103 ASP A CA 1
ATOM 814 C C . ASP A 1 103 ? 17.244 -13.861 -10.289 1.00 68.25 103 ASP A C 1
ATOM 816 O O . ASP A 1 103 ? 18.055 -14.651 -10.772 1.00 68.25 103 ASP A O 1
ATOM 820 N N . GLU A 1 104 ? 16.304 -14.267 -9.433 1.00 52.00 104 GLU A N 1
ATOM 821 C CA . GLU A 1 104 ? 16.121 -15.662 -9.040 1.00 52.00 104 GLU A CA 1
ATOM 822 C C . GLU A 1 104 ? 15.459 -16.456 -10.175 1.00 52.00 104 GLU A C 1
ATOM 824 O O . GLU A 1 104 ? 14.238 -16.490 -10.318 1.00 52.00 104 GLU A O 1
ATOM 829 N N . ALA A 1 105 ? 16.283 -17.142 -10.970 1.00 42.28 105 ALA A N 1
ATOM 830 C CA . ALA A 1 105 ? 15.874 -18.293 -11.770 1.00 42.28 105 ALA A CA 1
ATOM 831 C C . ALA A 1 105 ? 15.520 -19.467 -10.835 1.00 42.28 105 ALA A C 1
ATOM 833 O O . ALA A 1 105 ? 16.241 -20.455 -10.742 1.00 42.28 105 ALA A O 1
ATOM 834 N N . GLY A 1 106 ? 14.437 -19.322 -10.077 1.00 37.69 106 GLY A N 1
ATOM 835 C CA . GLY A 1 106 ? 13.799 -20.413 -9.360 1.00 37.69 106 GLY A CA 1
ATOM 836 C C . GLY A 1 106 ? 12.623 -20.891 -10.190 1.00 37.69 106 GLY A C 1
ATOM 837 O O . GLY A 1 106 ? 11.727 -20.104 -10.483 1.00 37.69 106 GLY A O 1
ATOM 838 N N . GLU A 1 107 ? 12.635 -22.163 -10.580 1.00 35.91 107 GLU A N 1
ATOM 839 C CA . GLU A 1 107 ? 11.462 -22.870 -11.082 1.00 35.91 107 GLU A CA 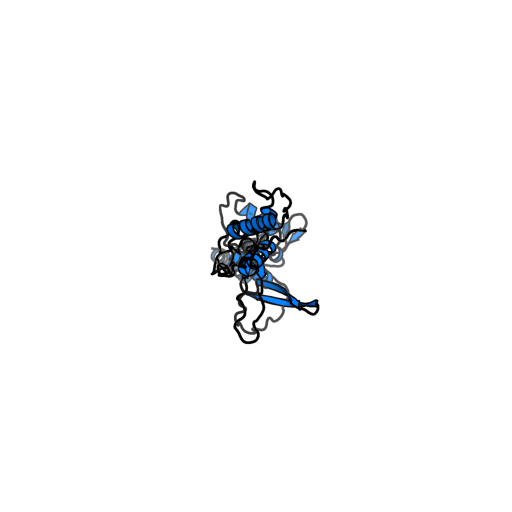1
ATOM 840 C C . GLU A 1 107 ? 10.283 -22.621 -10.135 1.00 35.91 107 GLU A C 1
ATOM 842 O O . GLU A 1 107 ? 10.116 -23.288 -9.114 1.00 35.91 107 GLU A O 1
ATOM 847 N N . VAL A 1 108 ? 9.428 -21.659 -10.471 1.00 38.34 108 VAL A N 1
ATOM 848 C CA . VAL A 1 108 ? 8.061 -21.686 -9.980 1.00 38.34 108 VAL A CA 1
ATOM 849 C C . VAL A 1 108 ? 7.383 -22.692 -10.887 1.00 38.34 108 VAL A C 1
ATOM 851 O O . VAL A 1 108 ? 6.831 -22.342 -11.931 1.00 38.34 108 VAL A O 1
ATOM 854 N N . GLU A 1 109 ? 7.512 -23.971 -10.512 1.00 31.34 109 GLU A N 1
ATOM 855 C CA . GLU A 1 109 ? 6.588 -25.005 -10.953 1.00 31.34 109 GLU A CA 1
ATOM 856 C C . GLU A 1 109 ? 5.203 -24.368 -11.017 1.00 31.34 109 GLU A C 1
ATOM 858 O O . GLU A 1 109 ? 4.752 -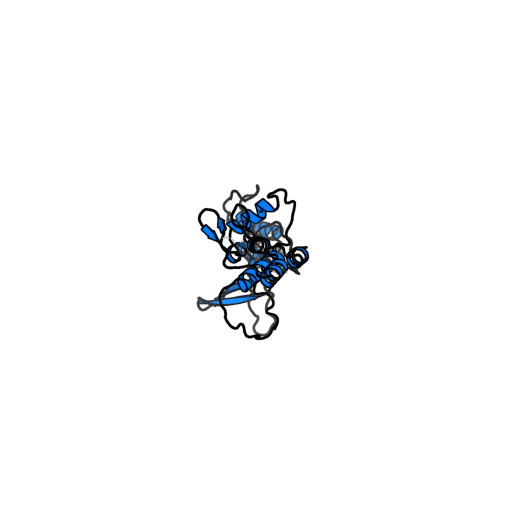23.714 -10.069 1.00 31.34 109 GLU A O 1
ATOM 863 N N . SER A 1 110 ? 4.542 -24.569 -12.151 1.00 38.28 110 SER A N 1
ATOM 864 C CA . SER A 1 110 ? 3.112 -24.374 -12.306 1.00 38.28 110 SER A CA 1
ATOM 865 C C . SER A 1 110 ? 2.395 -25.346 -11.356 1.00 38.28 110 SER A C 1
AT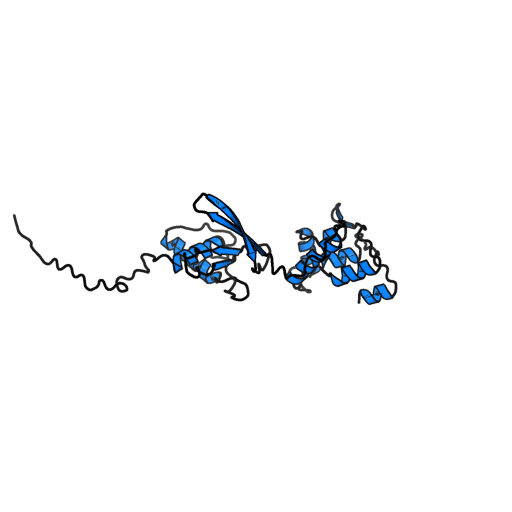OM 867 O O . SER A 1 110 ? 1.822 -26.349 -11.761 1.00 38.28 110 SER A O 1
ATOM 869 N N . ARG A 1 111 ? 2.490 -25.097 -10.049 1.00 30.09 111 ARG A N 1
ATOM 870 C CA . ARG A 1 111 ? 1.641 -25.690 -9.031 1.00 30.09 111 ARG A CA 1
ATOM 871 C C . ARG A 1 111 ? 0.428 -24.806 -8.981 1.00 30.09 111 ARG A C 1
ATOM 873 O O . ARG A 1 111 ? 0.451 -23.761 -8.345 1.00 30.09 111 ARG A O 1
ATOM 880 N N . ASN A 1 112 ? -0.576 -25.253 -9.721 1.00 30.75 112 ASN A N 1
ATOM 881 C CA . ASN A 1 112 ? -1.973 -24.929 -9.544 1.00 30.75 112 ASN A CA 1
ATOM 882 C C . ASN A 1 112 ? -2.235 -23.446 -9.289 1.00 30.75 112 ASN A C 1
ATOM 884 O O . ASN A 1 112 ? -2.171 -22.939 -8.171 1.00 30.75 112 ASN A O 1
ATOM 888 N N . THR A 1 113 ? -2.699 -22.790 -10.342 1.00 31.45 113 THR A N 1
ATOM 889 C CA . THR A 1 113 ? -3.596 -21.635 -10.305 1.00 31.45 113 THR A CA 1
ATOM 890 C C . THR A 1 113 ? -4.918 -21.973 -9.584 1.00 31.45 113 THR A C 1
ATOM 892 O O . THR A 1 113 ? -6.002 -21.641 -10.047 1.00 31.45 113 THR A O 1
ATOM 895 N N . GLU A 1 114 ? -4.857 -22.647 -8.437 1.00 32.81 114 GLU A N 1
ATOM 896 C CA . GLU A 1 114 ? -5.905 -22.641 -7.436 1.00 32.81 114 GLU A CA 1
ATOM 897 C C . GLU A 1 114 ? -5.719 -21.353 -6.650 1.00 32.81 114 GLU A C 1
ATOM 899 O O . GLU A 1 114 ? -4.905 -21.256 -5.739 1.00 32.81 114 GLU A O 1
ATOM 904 N N . THR A 1 115 ? -6.417 -20.322 -7.115 1.00 35.22 115 THR A N 1
ATOM 905 C CA . THR A 1 115 ? -7.104 -19.339 -6.281 1.00 35.22 115 THR A CA 1
ATOM 906 C C . THR A 1 115 ? -6.545 -19.204 -4.858 1.00 35.22 115 THR A C 1
ATOM 908 O O . THR A 1 115 ? -7.219 -19.527 -3.884 1.00 35.22 115 THR A O 1
ATOM 911 N N . PHE A 1 116 ? -5.334 -18.661 -4.700 1.00 30.47 116 PHE A N 1
ATOM 912 C CA . PHE A 1 116 ? -4.968 -18.022 -3.439 1.00 30.47 116 PHE A CA 1
ATOM 913 C C . PHE A 1 116 ? -5.779 -16.731 -3.351 1.00 30.47 116 PHE A C 1
ATOM 915 O O . PHE A 1 116 ? -5.313 -15.635 -3.662 1.00 30.47 116 PHE A O 1
ATOM 922 N N . SER A 1 117 ? -7.046 -16.885 -2.978 1.00 37.16 117 SER A N 1
ATOM 923 C CA . SER A 1 117 ? -7.887 -15.818 -2.476 1.00 37.16 117 SER A CA 1
ATOM 924 C C . SER A 1 117 ? -7.178 -15.185 -1.277 1.00 37.16 117 SER A C 1
ATOM 926 O O . SER A 1 117 ? -7.180 -15.729 -0.178 1.00 37.16 117 SER A O 1
ATOM 928 N N . HIS A 1 118 ? -6.559 -14.035 -1.541 1.00 43.88 118 HIS A N 1
ATOM 929 C CA . HIS A 1 118 ? -6.443 -12.901 -0.626 1.00 43.88 118 HIS A CA 1
ATOM 930 C C . HIS A 1 118 ? -5.794 -13.190 0.742 1.00 43.88 118 HIS A C 1
ATOM 932 O O . HIS A 1 118 ? -6.466 -13.345 1.759 1.00 43.88 118 HIS A O 1
ATOM 938 N N . LEU A 1 119 ? -4.461 -13.167 0.789 1.00 42.75 119 LEU A N 1
ATOM 939 C CA . LEU A 1 119 ? -3.683 -13.151 2.034 1.00 42.75 119 LEU A CA 1
ATOM 940 C C . LEU A 1 119 ? -3.562 -11.708 2.561 1.00 42.75 119 LEU A C 1
ATOM 942 O O . LEU A 1 119 ? -2.691 -10.974 2.101 1.00 42.75 119 LEU A O 1
ATOM 946 N N . ASN A 1 120 ? -4.417 -11.300 3.514 1.00 50.50 120 ASN A N 1
ATOM 947 C CA . ASN A 1 120 ? -4.512 -9.898 3.973 1.00 50.50 120 ASN A CA 1
ATOM 948 C C . ASN A 1 120 ? -4.234 -9.671 5.479 1.00 50.50 120 ASN A C 1
ATOM 950 O O . ASN A 1 120 ? -4.438 -8.560 5.969 1.00 50.50 120 ASN A O 1
ATOM 954 N N . GLY A 1 121 ? -3.737 -10.660 6.233 1.00 51.69 121 GLY A N 1
ATOM 955 C CA . GLY A 1 121 ? -3.266 -10.424 7.604 1.00 51.69 121 GLY A CA 1
ATOM 956 C C . GLY A 1 121 ? -3.014 -11.678 8.443 1.00 51.69 121 GLY A C 1
ATOM 957 O O . GLY A 1 121 ? -3.361 -12.793 8.057 1.00 51.69 121 GLY A O 1
ATOM 958 N N . PHE A 1 122 ? -2.428 -11.471 9.623 1.00 54.84 122 PHE A N 1
ATOM 959 C CA . PHE A 1 122 ? -2.231 -12.491 10.654 1.00 54.84 122 PHE A CA 1
ATOM 960 C C . PHE A 1 122 ? -3.017 -12.094 11.913 1.00 54.84 122 PHE A C 1
ATOM 962 O O . PHE A 1 122 ? -2.902 -10.961 12.376 1.00 54.84 122 PHE A O 1
ATOM 969 N N . ALA A 1 123 ? -3.797 -13.013 12.482 1.00 56.91 123 ALA A N 1
ATOM 970 C CA . ALA A 1 123 ? -4.364 -12.889 13.822 1.00 56.91 123 ALA A CA 1
ATOM 971 C C . ALA A 1 123 ? -3.490 -13.637 14.823 1.00 56.91 123 ALA A C 1
ATOM 973 O O . ALA A 1 123 ? -3.237 -14.829 14.663 1.00 56.91 123 ALA A O 1
ATOM 974 N N . LEU A 1 124 ? -3.087 -12.955 15.890 1.00 54.34 124 LEU A N 1
ATOM 975 C CA . LEU A 1 124 ? -2.494 -13.594 17.055 1.00 54.34 124 LEU A CA 1
ATOM 976 C C . LEU A 1 124 ? -3.616 -13.957 18.034 1.00 54.34 124 LEU A C 1
ATOM 978 O O . LEU A 1 124 ? -4.290 -13.074 18.558 1.00 54.34 124 LEU A O 1
ATOM 982 N N . THR A 1 125 ? -3.823 -15.248 18.267 1.00 57.91 125 THR A N 1
ATOM 983 C CA . THR A 1 125 ? -4.807 -15.760 19.227 1.00 57.91 125 THR A CA 1
ATOM 984 C C . THR A 1 125 ? -4.083 -16.340 20.428 1.00 57.91 125 THR A C 1
ATOM 986 O O . THR A 1 125 ? -3.352 -17.318 20.288 1.00 57.91 125 THR A O 1
ATOM 989 N N . THR A 1 126 ? -4.299 -15.776 21.613 1.00 60.69 126 THR A N 1
ATOM 990 C CA . THR A 1 126 ? -3.759 -16.330 22.860 1.00 60.69 126 THR A CA 1
ATOM 991 C C . THR A 1 126 ? -4.737 -17.347 23.436 1.00 60.69 126 THR A C 1
ATOM 993 O O . THR A 1 126 ? -5.879 -17.021 23.757 1.00 60.69 126 THR A O 1
ATOM 996 N N . LEU A 1 127 ? -4.292 -18.594 23.561 1.00 66.19 127 LEU A N 1
ATOM 997 C CA . LEU A 1 127 ? -5.035 -19.669 24.203 1.00 66.19 127 LEU A CA 1
ATOM 998 C C . LEU A 1 127 ? -5.022 -19.513 25.731 1.00 66.19 127 LEU A C 1
ATOM 1000 O O . LEU A 1 127 ? -4.160 -18.849 26.306 1.00 66.19 127 LEU A O 1
ATOM 1004 N N . ARG A 1 128 ? -5.964 -20.179 26.411 1.00 65.69 128 ARG A N 1
ATOM 1005 C CA . ARG A 1 128 ? -6.086 -20.159 27.885 1.00 65.69 128 ARG A CA 1
ATOM 1006 C C . ARG A 1 128 ? -4.852 -20.698 28.618 1.00 65.69 128 ARG A C 1
ATOM 1008 O O . ARG A 1 128 ? -4.681 -20.415 29.795 1.00 65.69 128 ARG A O 1
ATOM 1015 N N . ASP A 1 129 ? -4.011 -21.462 27.929 1.00 76.94 129 ASP A N 1
ATOM 1016 C CA . ASP A 1 129 ? -2.749 -22.002 28.440 1.00 76.94 129 ASP A CA 1
ATOM 1017 C C . ASP A 1 129 ? -1.538 -21.084 28.181 1.00 76.94 129 ASP A C 1
ATOM 1019 O O . ASP A 1 129 ? -0.403 -21.466 28.455 1.00 76.94 129 ASP A O 1
ATOM 1023 N N . GLY A 1 130 ? -1.763 -19.878 27.645 1.00 68.94 130 GLY A N 1
ATOM 1024 C CA . GLY A 1 130 ? -0.724 -18.889 27.361 1.00 68.94 130 GLY A CA 1
ATOM 1025 C C . GLY A 1 130 ? -0.001 -19.084 26.025 1.00 68.94 130 GLY A C 1
ATOM 1026 O O . GLY A 1 130 ? 0.813 -18.239 25.650 1.00 68.94 130 GLY A O 1
ATOM 1027 N N . ARG A 1 131 ? -0.295 -20.147 25.264 1.00 65.88 131 ARG A N 1
ATOM 1028 C CA . ARG A 1 131 ? 0.257 -20.320 23.913 1.00 65.88 131 ARG A CA 1
ATOM 1029 C C . ARG A 1 131 ? -0.393 -19.337 22.950 1.00 65.88 131 ARG A C 1
ATOM 1031 O O . ARG A 1 131 ? -1.597 -19.106 23.000 1.00 65.88 131 ARG A O 1
ATOM 1038 N N . SER A 1 132 ? 0.402 -18.784 22.042 1.00 59.06 132 SER A N 1
ATOM 1039 C CA . SER A 1 132 ? -0.103 -17.918 20.977 1.00 59.06 132 SER A CA 1
ATOM 1040 C C . SER A 1 132 ? -0.137 -18.680 19.657 1.00 59.06 132 SER A C 1
ATOM 1042 O O . SER A 1 132 ? 0.878 -19.229 19.234 1.00 59.06 132 SER A O 1
ATOM 1044 N N . ILE A 1 133 ? -1.297 -18.716 19.008 1.00 60.31 133 ILE A N 1
ATOM 1045 C CA . ILE A 1 133 ? -1.476 -19.257 17.662 1.00 60.31 133 ILE A CA 1
ATOM 1046 C C . ILE A 1 133 ? -1.550 -18.090 16.691 1.00 60.31 133 ILE A C 1
ATOM 1048 O O . ILE A 1 133 ? -2.352 -17.174 16.865 1.00 60.31 133 ILE A O 1
ATOM 1052 N N . ILE A 1 134 ? -0.734 -18.148 15.645 1.00 55.75 134 ILE A N 1
ATOM 1053 C CA . ILE A 1 134 ? -0.865 -17.255 14.500 1.00 55.75 134 ILE A CA 1
ATOM 1054 C C . ILE A 1 134 ? -1.837 -17.911 13.522 1.00 55.75 134 ILE A C 1
ATOM 1056 O O . ILE A 1 134 ? -1.557 -18.981 12.988 1.00 55.75 134 ILE A O 1
ATOM 1060 N N . SER A 1 135 ? -2.983 -17.275 13.308 1.00 57.16 135 SER A N 1
ATOM 1061 C CA . SER A 1 135 ? -3.968 -17.675 12.305 1.00 57.16 135 SER A CA 1
ATOM 1062 C C . SER A 1 135 ? -3.888 -16.737 11.114 1.00 57.16 135 SER A C 1
ATOM 1064 O O . SER A 1 135 ? -3.780 -15.521 11.269 1.00 57.16 135 SER A O 1
ATOM 1066 N N . LEU A 1 136 ? -3.943 -17.297 9.917 1.00 52.56 136 LEU A N 1
ATOM 1067 C CA . LEU A 1 136 ? -3.988 -16.519 8.693 1.00 52.56 136 LEU A CA 1
ATOM 1068 C C . LEU A 1 136 ? -5.419 -16.026 8.458 1.00 52.56 136 LEU A C 1
ATOM 1070 O O . LEU A 1 136 ? -6.354 -16.825 8.477 1.00 52.56 136 LEU A O 1
ATOM 1074 N N . LEU A 1 137 ? -5.590 -14.724 8.242 1.00 60.00 137 LEU A N 1
ATOM 1075 C CA . LEU A 1 137 ? -6.895 -14.132 7.969 1.00 60.00 137 LEU A CA 1
ATOM 1076 C C . LEU A 1 137 ? -6.982 -13.685 6.515 1.00 60.00 137 LEU A C 1
ATOM 1078 O O . LEU A 1 137 ? -6.155 -12.907 6.032 1.00 60.00 137 LEU A O 1
ATOM 1082 N N . ALA A 1 138 ? -8.018 -14.159 5.832 1.00 51.16 138 ALA A N 1
ATOM 1083 C CA . ALA A 1 138 ? -8.370 -13.697 4.501 1.00 51.16 138 ALA A CA 1
ATOM 1084 C C . ALA A 1 138 ? -9.419 -12.575 4.581 1.00 51.16 138 ALA A C 1
ATOM 1086 O O . ALA A 1 138 ? -10.268 -12.573 5.471 1.00 51.16 138 ALA A O 1
ATOM 1087 N N . ASN A 1 139 ? -9.372 -11.670 3.598 1.00 57.50 139 ASN A N 1
ATOM 1088 C CA . ASN A 1 139 ? -10.408 -10.682 3.263 1.00 57.50 139 ASN A CA 1
ATOM 1089 C C . ASN A 1 139 ? -10.546 -9.461 4.194 1.00 57.50 139 ASN A C 1
ATOM 1091 O O . ASN A 1 139 ? -11.574 -9.286 4.830 1.00 57.50 139 ASN A O 1
ATOM 1095 N N . PHE A 1 140 ? -9.592 -8.530 4.206 1.00 60.38 140 PHE A N 1
ATOM 1096 C CA . PHE A 1 140 ? -9.878 -7.168 4.693 1.00 60.38 140 PHE A CA 1
ATOM 1097 C C . PHE A 1 140 ? -9.249 -6.120 3.778 1.00 60.38 140 PHE A C 1
ATOM 1099 O O . PHE A 1 140 ? -8.058 -6.209 3.472 1.00 60.38 140 PHE A O 1
ATOM 1106 N N . ASP A 1 141 ? -10.039 -5.132 3.352 1.00 57.16 141 ASP A N 1
ATOM 1107 C CA . ASP A 1 141 ? -9.557 -3.996 2.567 1.00 57.16 141 ASP A CA 1
ATOM 1108 C C . ASP A 1 141 ? -9.119 -2.875 3.510 1.00 57.16 141 ASP A C 1
ATOM 1110 O O . ASP A 1 141 ? -9.930 -2.113 4.037 1.00 57.16 141 ASP A O 1
ATOM 1114 N N . VAL A 1 142 ? -7.807 -2.764 3.729 1.00 66.31 142 VAL A N 1
ATOM 1115 C CA . VAL A 1 142 ? -7.215 -1.657 4.486 1.00 66.31 142 VAL A CA 1
ATOM 1116 C C . VAL A 1 142 ? -7.025 -0.469 3.528 1.00 66.31 142 VAL A C 1
ATOM 1118 O O . VAL A 1 142 ? -6.187 -0.544 2.628 1.00 66.31 142 VAL A O 1
ATOM 1121 N N . PRO A 1 143 ? -7.749 0.657 3.692 1.00 62.50 143 PRO A N 1
ATOM 1122 C CA . PRO A 1 143 ? -7.777 1.705 2.674 1.00 62.50 143 PRO A CA 1
ATOM 1123 C C . PRO A 1 143 ? -6.448 2.457 2.513 1.00 62.50 143 PRO A C 1
ATOM 1125 O O . PRO A 1 143 ? -6.237 3.095 1.485 1.00 62.50 143 PRO A O 1
ATOM 1128 N N . ASN A 1 144 ? -5.559 2.430 3.515 1.00 64.88 144 ASN A N 1
ATOM 1129 C CA . ASN A 1 144 ? -4.181 2.923 3.409 1.00 64.88 144 ASN A CA 1
ATOM 1130 C C . ASN A 1 144 ? -3.282 2.381 4.538 1.00 64.88 144 ASN A C 1
ATOM 1132 O O . ASN A 1 144 ? -3.775 1.931 5.566 1.00 64.88 144 ASN A O 1
ATOM 1136 N N . ARG A 1 145 ? -1.958 2.522 4.386 1.00 66.00 145 ARG A N 1
ATOM 1137 C CA . ARG A 1 145 ? -0.931 2.030 5.332 1.00 66.00 145 ARG A CA 1
ATOM 1138 C C . ARG A 1 145 ? -1.009 2.569 6.769 1.00 66.00 145 ARG A C 1
ATOM 1140 O O . ARG A 1 145 ? -0.366 2.022 7.653 1.00 66.00 145 ARG A O 1
ATOM 1147 N N . HIS A 1 146 ? -1.739 3.659 7.008 1.00 70.56 146 HIS A N 1
ATOM 1148 C CA . HIS A 1 146 ? -1.911 4.240 8.345 1.00 70.56 146 HIS A CA 1
ATOM 1149 C C . HIS A 1 146 ? -3.184 3.737 9.039 1.00 70.56 146 HIS A C 1
ATOM 1151 O O . HIS A 1 146 ? -3.483 4.146 10.163 1.00 70.56 146 HIS A O 1
ATOM 1157 N N . LYS A 1 147 ? -3.966 2.884 8.367 1.00 75.44 147 LYS A N 1
ATOM 1158 C CA . LYS A 1 147 ? -5.140 2.234 8.937 1.00 75.44 147 LYS A CA 1
ATOM 1159 C C . LYS A 1 147 ? -4.756 0.909 9.569 1.00 75.44 147 LYS A C 1
ATOM 1161 O O . LYS A 1 147 ? -3.960 0.147 9.038 1.00 75.44 147 LYS A O 1
ATOM 1166 N N . THR A 1 148 ? -5.381 0.644 10.703 1.00 79.62 148 THR A N 1
ATOM 1167 C CA . THR A 1 148 ? -5.246 -0.605 11.445 1.00 79.62 148 THR A CA 1
ATOM 1168 C C . THR A 1 148 ? -6.616 -1.243 11.498 1.00 79.62 148 THR A C 1
ATOM 1170 O O . THR A 1 148 ? -7.593 -0.542 11.767 1.00 79.62 148 THR A O 1
ATOM 1173 N N . ILE A 1 149 ? -6.691 -2.545 11.250 1.00 80.88 149 ILE A N 1
ATOM 1174 C CA . ILE A 1 149 ? -7.907 -3.328 11.447 1.00 80.88 149 ILE A CA 1
ATOM 1175 C C . ILE A 1 149 ? -7.677 -4.252 12.638 1.00 80.88 149 ILE A C 1
ATOM 1177 O O . ILE A 1 149 ? -6.647 -4.915 12.722 1.00 80.88 149 ILE A O 1
ATOM 1181 N N . GLY A 1 150 ? -8.621 -4.250 13.572 1.00 78.94 150 GLY A N 1
ATOM 1182 C CA . GLY A 1 150 ? -8.708 -5.228 14.648 1.00 78.94 150 GLY A CA 1
ATOM 1183 C C . GLY A 1 150 ? -9.877 -6.166 14.383 1.00 78.94 150 GLY A C 1
ATOM 1184 O O . GLY A 1 150 ? -10.886 -5.742 13.816 1.00 78.94 150 GLY A O 1
ATOM 1185 N N . ILE A 1 151 ? -9.765 -7.419 14.823 1.00 78.19 151 ILE A N 1
ATOM 1186 C CA . ILE A 1 151 ? -10.833 -8.418 14.709 1.00 78.19 151 ILE A CA 1
ATOM 1187 C C . ILE A 1 151 ? -11.044 -9.078 16.064 1.00 78.19 151 ILE A C 1
ATOM 1189 O O . ILE A 1 151 ? -10.094 -9.498 16.722 1.00 78.19 151 ILE A O 1
ATOM 1193 N N . LEU A 1 152 ? -12.305 -9.166 16.467 1.00 75.88 152 LEU A N 1
ATOM 1194 C CA . LEU A 1 152 ? -12.752 -9.787 17.698 1.00 75.88 152 LEU A CA 1
ATOM 1195 C C . LEU A 1 152 ? -13.403 -11.138 17.391 1.00 75.88 152 LEU A C 1
ATOM 1197 O O . LEU A 1 152 ? -14.499 -11.200 16.826 1.00 75.88 152 LEU A O 1
ATOM 1201 N N . PHE A 1 153 ? -12.742 -12.213 17.817 1.00 73.50 153 PHE A N 1
ATOM 1202 C CA . PHE A 1 153 ? -13.304 -13.562 17.849 1.00 73.50 153 PHE A CA 1
ATOM 1203 C C . PHE A 1 153 ? -14.008 -13.794 19.186 1.00 73.50 153 PHE A C 1
ATOM 1205 O O . PHE A 1 153 ? -13.437 -13.544 20.246 1.00 73.50 153 PHE A O 1
ATOM 1212 N N . ARG A 1 154 ? -15.255 -14.272 19.144 1.00 73.44 154 ARG A N 1
ATOM 1213 C CA . ARG A 1 154 ? -16.125 -14.418 20.325 1.00 73.44 154 ARG A CA 1
ATOM 1214 C C . ARG A 1 154 ? -16.434 -15.883 20.652 1.00 73.44 154 ARG A C 1
ATOM 1216 O O . ARG A 1 154 ? -17.558 -16.199 21.019 1.00 73.44 154 ARG A O 1
ATOM 1223 N N . GLY A 1 155 ? -15.416 -16.740 20.542 1.00 58.38 155 GLY A N 1
ATOM 1224 C CA . GLY A 1 155 ? -15.461 -18.161 20.901 1.00 58.38 155 GLY A CA 1
ATOM 1225 C C . GLY A 1 155 ? -16.361 -19.025 20.008 1.00 58.38 155 GLY A C 1
ATOM 1226 O O . GLY A 1 155 ? -17.438 -18.610 19.584 1.00 58.38 155 GLY A O 1
ATOM 1227 N N . ASP A 1 156 ? -15.925 -20.258 19.766 1.00 52.25 156 ASP A N 1
ATOM 1228 C CA . ASP A 1 156 ? -16.780 -21.289 19.182 1.00 52.25 156 ASP A CA 1
ATOM 1229 C C . ASP A 1 156 ? -17.667 -21.879 20.280 1.00 52.25 156 ASP A C 1
ATOM 1231 O O . ASP A 1 156 ? -17.194 -22.247 21.361 1.00 52.25 156 ASP A O 1
ATOM 1235 N N . THR A 1 157 ? -18.969 -21.968 20.023 1.00 45.53 157 THR A N 1
ATOM 1236 C CA . THR A 1 157 ? -19.858 -22.766 20.863 1.00 45.53 157 THR A CA 1
ATOM 1237 C C . THR A 1 157 ? -19.581 -24.235 20.563 1.00 45.53 157 THR A C 1
ATOM 1239 O O . THR A 1 157 ? -19.612 -24.665 19.411 1.00 45.53 157 THR A O 1
ATOM 1242 N N . ILE A 1 158 ? -19.294 -25.035 21.594 1.00 41.25 158 ILE A N 1
ATOM 1243 C CA . ILE A 1 158 ? -19.197 -26.491 21.434 1.00 41.25 158 ILE A CA 1
ATOM 1244 C C . ILE A 1 158 ? -20.566 -26.980 20.933 1.00 41.25 158 ILE A C 1
ATOM 1246 O O . ILE A 1 158 ? -21.532 -26.988 21.691 1.00 41.25 158 ILE A O 1
ATOM 1250 N N . GLY A 1 159 ? -20.650 -27.347 19.650 1.00 45.41 159 GLY A N 1
ATOM 1251 C CA . GLY A 1 159 ? -21.857 -27.894 19.020 1.00 45.41 159 GLY A CA 1
ATOM 1252 C C . GLY A 1 159 ? -22.788 -26.898 18.312 1.00 45.41 159 GLY A C 1
ATOM 1253 O O . GLY A 1 159 ? -23.890 -27.297 17.944 1.00 45.41 159 GLY A O 1
ATOM 1254 N N . GLY A 1 160 ? -22.385 -25.641 18.085 1.00 46.56 160 GLY A N 1
ATOM 1255 C CA . GLY A 1 160 ? -23.171 -24.667 17.313 1.00 46.56 160 GLY A CA 1
ATOM 1256 C C . GLY A 1 160 ? -22.306 -23.786 16.403 1.00 46.56 160 GLY A C 1
ATOM 1257 O O . GLY A 1 160 ? -21.082 -23.795 16.529 1.00 46.56 160 GLY A O 1
ATOM 1258 N N . PRO A 1 161 ? -22.902 -23.021 15.467 1.00 44.84 161 PRO A N 1
ATOM 1259 C CA . PRO A 1 161 ? -22.158 -21.981 14.769 1.00 44.84 161 PRO A CA 1
ATOM 1260 C C . PRO A 1 161 ? -21.740 -20.928 15.806 1.00 44.84 161 PRO A C 1
ATOM 1262 O O . PRO A 1 161 ? -22.593 -20.323 16.459 1.00 44.84 161 PRO A O 1
ATOM 1265 N N . GLY A 1 162 ? -20.431 -20.751 16.002 1.00 58.75 162 GLY A N 1
ATOM 1266 C CA . GLY A 1 162 ? -19.880 -19.704 16.864 1.00 58.75 162 GLY A CA 1
ATOM 1267 C C . GLY A 1 162 ? -20.367 -18.309 16.456 1.00 58.75 162 GLY A C 1
ATOM 1268 O O . GLY A 1 162 ? -20.921 -18.103 15.372 1.00 58.75 162 GLY A O 1
ATOM 1269 N N . PHE A 1 163 ? -20.171 -17.319 17.326 1.00 64.44 163 PHE A N 1
ATOM 1270 C CA . PHE A 1 163 ? -20.528 -15.944 16.981 1.00 64.44 163 PHE A CA 1
ATOM 1271 C C . PHE A 1 163 ? -19.678 -15.453 15.802 1.00 64.44 163 PHE A C 1
ATOM 1273 O O . PHE A 1 163 ? -18.457 -15.633 15.827 1.00 64.44 163 PHE A O 1
ATOM 1280 N N . PRO A 1 164 ? -20.273 -14.764 14.807 1.00 64.31 164 PRO A N 1
ATOM 1281 C CA . PRO A 1 164 ? -19.496 -14.237 13.699 1.00 64.31 164 PRO A CA 1
ATOM 1282 C C . PRO A 1 164 ? -18.435 -13.260 14.234 1.00 64.31 164 PRO A C 1
ATOM 1284 O O . PRO A 1 164 ? -18.736 -12.477 15.156 1.00 64.31 164 PRO A O 1
ATOM 1287 N N . PRO A 1 165 ? -17.204 -13.304 13.693 1.00 72.88 165 PRO A N 1
ATOM 1288 C CA . PRO A 1 165 ? -16.158 -12.367 14.070 1.00 72.88 165 PRO A CA 1
ATOM 1289 C C . PRO A 1 165 ? -16.612 -10.938 13.781 1.00 72.88 165 PRO A C 1
ATOM 1291 O O . PRO A 1 165 ? -17.393 -10.705 12.854 1.00 72.88 165 PRO A O 1
ATOM 1294 N N . VAL A 1 166 ? -16.133 -10.003 14.603 1.00 77.62 166 VAL A N 1
ATOM 1295 C CA . VAL A 1 166 ? -16.444 -8.576 14.472 1.00 77.62 166 VAL A CA 1
ATOM 1296 C C . VAL A 1 166 ? -15.176 -7.792 14.173 1.00 77.62 166 VAL A C 1
ATOM 1298 O O . VAL A 1 166 ? -14.221 -7.862 14.940 1.00 77.62 166 VAL A O 1
ATOM 1301 N N . ALA A 1 167 ? -15.160 -7.037 13.081 1.00 81.69 167 ALA A N 1
ATOM 1302 C CA . ALA A 1 167 ? -14.009 -6.263 12.635 1.00 81.69 167 ALA A CA 1
ATOM 1303 C C . ALA A 1 167 ? -14.225 -4.751 12.767 1.00 81.69 167 ALA A C 1
ATOM 1305 O O . ALA A 1 167 ? -15.288 -4.221 12.431 1.00 81.69 167 ALA A O 1
ATOM 1306 N N . ALA A 1 168 ? -13.173 -4.060 13.208 1.00 85.44 168 ALA A N 1
ATOM 1307 C CA . ALA A 1 168 ? -13.115 -2.612 13.360 1.00 85.44 168 ALA A CA 1
ATOM 1308 C C . ALA A 1 168 ? -11.889 -2.033 12.666 1.00 85.44 168 ALA A C 1
ATOM 1310 O O . ALA A 1 168 ? -10.816 -2.627 12.702 1.00 85.44 168 ALA A O 1
ATOM 1311 N N . MET A 1 169 ? -12.019 -0.829 12.114 1.00 85.69 169 MET A N 1
ATOM 1312 C CA . MET A 1 169 ? -10.912 -0.095 11.502 1.00 85.69 169 MET A CA 1
ATOM 1313 C C . MET A 1 169 ? -10.596 1.179 12.291 1.00 85.69 169 MET A C 1
ATOM 1315 O O . MET A 1 169 ? -11.496 1.857 12.783 1.00 85.69 169 MET A O 1
ATOM 1319 N N . SER A 1 170 ? -9.322 1.561 12.369 1.00 85.50 170 SER A N 1
ATOM 1320 C CA . SER A 1 170 ? -8.904 2.786 13.046 1.00 85.50 170 SER A CA 1
ATOM 1321 C C . SER A 1 170 ? -9.442 4.051 12.359 1.00 85.50 170 SER A C 1
ATOM 1323 O O . SER A 1 170 ? -9.532 4.161 11.129 1.00 85.50 170 SER A O 1
ATOM 1325 N N . GLY A 1 171 ? -9.777 5.057 13.163 1.00 84.94 171 GLY A N 1
ATOM 1326 C CA . GLY A 1 171 ? -10.396 6.304 12.717 1.00 84.94 171 GLY A CA 1
ATOM 1327 C C . GLY A 1 171 ? -11.922 6.293 12.828 1.00 84.94 171 GLY A C 1
ATOM 1328 O O . GLY A 1 171 ? -12.536 5.277 13.124 1.00 84.94 171 GLY A O 1
ATOM 1329 N N . TRP A 1 172 ? -12.524 7.458 12.583 1.00 82.38 172 TRP A N 1
ATOM 1330 C CA . TRP A 1 172 ? -13.932 7.733 12.910 1.00 82.38 172 TRP A CA 1
ATOM 1331 C C . TRP A 1 172 ? -14.783 8.225 11.731 1.00 82.38 172 TRP A C 1
ATOM 1333 O O . TRP A 1 172 ? -15.940 8.577 11.912 1.00 82.38 172 TRP A O 1
ATOM 1343 N N . LYS A 1 173 ? -14.214 8.333 10.524 1.00 80.31 173 LYS A N 1
ATOM 1344 C CA . LYS A 1 173 ? -14.907 8.877 9.334 1.00 80.31 173 LYS A CA 1
ATOM 1345 C C . LYS A 1 173 ? -15.462 7.799 8.397 1.00 80.31 173 LYS A C 1
ATOM 1347 O O . LYS A 1 173 ? -16.002 8.140 7.352 1.00 80.31 173 LYS A O 1
ATOM 1352 N N . HIS A 1 174 ? -15.256 6.523 8.714 1.00 74.56 174 HIS A N 1
ATOM 1353 C CA . HIS A 1 174 ? -15.727 5.415 7.885 1.00 74.56 174 HIS A CA 1
ATOM 1354 C C . HIS A 1 174 ? -17.138 4.984 8.304 1.00 74.56 174 HIS A C 1
ATOM 1356 O O . HIS A 1 174 ? -17.533 5.169 9.456 1.00 74.56 174 HIS A O 1
ATOM 1362 N N . GLN A 1 175 ? -17.887 4.456 7.338 1.00 72.81 175 GLN A N 1
ATOM 1363 C CA . GLN A 1 175 ? -19.180 3.810 7.550 1.00 72.81 175 GLN A CA 1
ATOM 1364 C C . GLN A 1 175 ? -18.976 2.296 7.648 1.00 72.81 175 GLN A C 1
ATOM 1366 O O . GLN A 1 175 ? -17.961 1.782 7.171 1.00 72.81 175 GLN A O 1
ATOM 1371 N N . SER A 1 176 ? -19.930 1.590 8.260 1.00 65.75 176 SER A N 1
ATOM 1372 C CA . SER A 1 176 ? -19.972 0.128 8.182 1.00 65.75 176 SER A CA 1
ATOM 1373 C C . SER A 1 176 ? -20.172 -0.295 6.730 1.00 65.75 176 SER A C 1
ATOM 1375 O O . SER A 1 176 ? -21.049 0.244 6.054 1.00 65.75 176 SER A O 1
ATOM 1377 N N . ASP A 1 177 ? -19.394 -1.263 6.269 1.00 63.66 177 ASP A N 1
ATOM 1378 C CA . ASP A 1 177 ? -19.439 -1.750 4.896 1.00 63.66 177 ASP A CA 1
ATOM 1379 C C . ASP A 1 177 ? -19.422 -3.290 4.919 1.00 63.66 177 ASP A C 1
ATOM 1381 O O . ASP A 1 177 ? -18.383 -3.888 5.232 1.00 63.66 177 ASP A O 1
ATOM 1385 N N . PRO A 1 178 ? -20.572 -3.935 4.633 1.00 56.62 178 PRO A N 1
ATOM 1386 C CA . PRO A 1 178 ? -20.690 -5.391 4.600 1.00 56.62 178 PRO A CA 1
ATOM 1387 C C . PRO A 1 178 ? -19.816 -6.050 3.528 1.00 56.62 178 PRO A C 1
ATOM 1389 O O . PRO A 1 178 ? -19.438 -7.205 3.699 1.00 56.62 178 PRO A O 1
ATOM 1392 N N . GLU A 1 179 ? -19.482 -5.338 2.447 1.00 53.19 179 GLU A N 1
ATOM 1393 C CA . GLU A 1 179 ? -18.652 -5.851 1.353 1.00 53.19 179 GLU A CA 1
ATOM 1394 C C . GLU A 1 179 ? -17.151 -5.685 1.645 1.00 53.19 179 GLU A C 1
ATOM 1396 O O . GLU A 1 179 ? -16.338 -6.469 1.159 1.00 53.19 179 GLU A O 1
ATOM 1401 N N . ARG A 1 180 ? -16.765 -4.704 2.479 1.00 52.41 180 ARG A N 1
ATOM 1402 C CA . ARG A 1 180 ? -15.357 -4.421 2.850 1.00 52.41 180 ARG A CA 1
ATOM 1403 C C . ARG A 1 180 ? -14.907 -5.011 4.187 1.00 52.41 180 ARG A C 1
ATOM 1405 O O . ARG A 1 180 ? -13.816 -4.690 4.662 1.00 52.41 180 ARG A O 1
ATOM 1412 N N . ASN A 1 181 ? -15.721 -5.870 4.798 1.00 60.34 181 ASN A N 1
ATOM 1413 C CA . ASN A 1 181 ? -15.427 -6.548 6.065 1.00 60.34 181 ASN A CA 1
ATOM 1414 C C . ASN A 1 181 ? -15.121 -5.597 7.241 1.00 60.34 181 ASN A C 1
ATOM 1416 O O . ASN A 1 181 ? -14.459 -5.983 8.199 1.00 60.34 181 ASN A O 1
ATOM 1420 N N . VAL A 1 182 ? -15.629 -4.358 7.215 1.00 59.09 182 VAL A N 1
ATOM 1421 C CA . VAL A 1 182 ? -15.638 -3.457 8.380 1.00 59.09 182 VAL A CA 1
ATOM 1422 C C . VAL A 1 182 ? -17.064 -3.403 8.901 1.00 59.09 182 VAL A C 1
ATOM 1424 O O . VAL A 1 182 ? -17.930 -2.738 8.334 1.00 59.09 182 VAL A O 1
ATOM 1427 N N . GLN A 1 183 ? -17.319 -4.132 9.984 1.00 68.88 183 GLN A N 1
ATOM 1428 C CA . GLN A 1 183 ? -18.680 -4.341 10.483 1.00 68.88 183 GLN A CA 1
ATOM 1429 C C . GLN A 1 183 ? -19.150 -3.232 11.422 1.00 68.88 183 GLN A C 1
ATOM 1431 O O . GLN A 1 183 ? -20.346 -3.133 11.688 1.00 68.88 183 GLN A O 1
ATOM 1436 N N . ILE A 1 184 ? -18.235 -2.402 11.930 1.00 82.12 184 ILE A N 1
ATOM 1437 C CA . ILE A 1 184 ? -18.572 -1.353 12.891 1.00 82.12 184 ILE A CA 1
ATOM 1438 C C . ILE A 1 184 ? -18.212 0.045 12.374 1.00 82.12 184 ILE A C 1
ATOM 1440 O O . ILE A 1 184 ? -17.114 0.282 11.871 1.00 82.12 184 ILE A O 1
ATOM 1444 N N . GLU A 1 185 ? -19.159 0.976 12.497 1.00 83.31 185 GLU A N 1
ATOM 1445 C CA . GLU A 1 185 ? -19.013 2.367 12.059 1.00 83.31 185 GLU A CA 1
ATOM 1446 C C . GLU A 1 185 ? -18.117 3.180 13.003 1.00 83.31 185 GLU A C 1
ATOM 1448 O O . GLU A 1 185 ? -18.351 3.267 14.209 1.00 83.31 185 GLU A O 1
ATOM 1453 N N . GLY A 1 186 ? -17.132 3.874 12.440 1.00 84.31 186 GLY A N 1
ATOM 1454 C CA . GLY A 1 186 ? -16.089 4.523 13.227 1.00 84.31 186 GLY A CA 1
ATOM 1455 C C . GLY A 1 186 ? -16.597 5.660 14.094 1.00 84.31 186 GLY A C 1
ATOM 1456 O O . GLY A 1 186 ? -16.129 5.817 15.219 1.00 84.31 186 GLY A O 1
ATOM 1457 N N . ARG A 1 187 ? -17.534 6.469 13.588 1.00 86.56 187 ARG A N 1
ATOM 1458 C CA . ARG A 1 187 ? -18.081 7.607 14.341 1.00 86.56 187 ARG A CA 1
ATOM 1459 C C . ARG A 1 187 ? -18.838 7.111 15.568 1.00 86.56 187 ARG A C 1
ATOM 1461 O O . ARG A 1 187 ? -18.465 7.457 16.686 1.00 86.56 187 ARG A O 1
ATOM 1468 N N . THR A 1 188 ? -19.813 6.238 15.341 1.00 86.81 188 THR A N 1
ATOM 1469 C CA . THR A 1 188 ? -20.675 5.654 16.372 1.00 86.81 188 THR A CA 1
ATOM 1470 C C . THR A 1 188 ? -19.869 4.958 17.467 1.00 86.81 188 THR A C 1
ATOM 1472 O O . THR A 1 188 ? -20.085 5.202 18.652 1.00 86.81 188 THR A O 1
ATOM 1475 N N . TRP A 1 189 ? -18.870 4.152 17.104 1.00 90.56 189 TRP A N 1
ATOM 1476 C CA . TRP A 1 189 ? -18.084 3.425 18.104 1.00 90.56 189 TRP A CA 1
ATOM 1477 C C . TRP A 1 189 ? -17.000 4.268 18.775 1.00 90.56 189 TRP A C 1
ATOM 1479 O O . TRP A 1 189 ? -16.648 3.995 19.919 1.00 90.56 189 TRP A O 1
ATOM 1489 N N . THR A 1 190 ? -16.525 5.342 18.139 1.00 91.75 190 THR A N 1
ATOM 1490 C 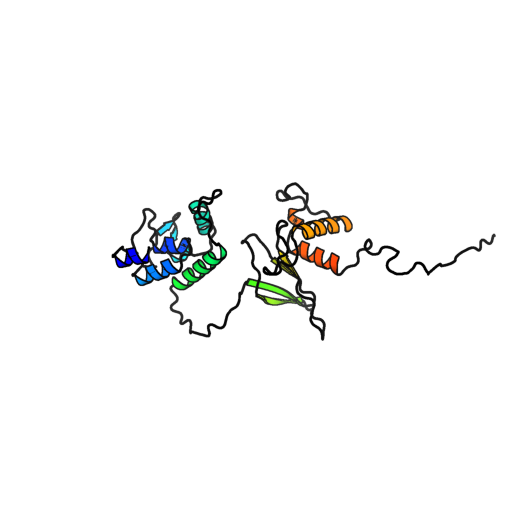CA . THR A 1 190 ? -15.698 6.347 18.831 1.00 91.75 190 THR A CA 1
ATOM 1491 C C . THR A 1 190 ? -16.514 7.076 19.906 1.00 91.75 190 THR A C 1
ATOM 1493 O O . THR A 1 190 ? -16.008 7.317 21.004 1.00 91.75 190 THR A O 1
ATOM 1496 N N . ASP A 1 191 ? -17.781 7.392 19.619 1.00 90.06 191 ASP A N 1
ATOM 1497 C CA . ASP A 1 191 ? -18.703 7.987 20.593 1.00 90.06 191 ASP A CA 1
ATOM 1498 C C . ASP A 1 191 ? -18.968 7.051 21.771 1.00 90.06 191 ASP A C 1
ATOM 1500 O O . ASP A 1 191 ? -18.917 7.488 22.925 1.00 90.06 191 ASP A O 1
ATOM 1504 N N . GLU A 1 192 ? -19.176 5.765 21.493 1.00 90.44 192 GLU A N 1
ATOM 1505 C CA . GLU A 1 192 ? -19.425 4.770 22.534 1.00 90.44 192 GLU A CA 1
ATOM 1506 C C . GLU A 1 192 ? -18.191 4.531 23.412 1.00 90.44 192 GLU A C 1
ATOM 1508 O O . GLU A 1 192 ? -18.321 4.452 24.632 1.00 90.44 192 GLU A O 1
ATOM 1513 N N . VAL A 1 193 ? -16.975 4.527 22.849 1.00 94.12 193 VAL A N 1
ATOM 1514 C CA . VAL A 1 193 ? -15.737 4.489 23.652 1.00 94.12 193 VAL A CA 1
ATOM 1515 C C . VAL A 1 193 ? -15.691 5.667 24.628 1.00 94.12 193 VAL A C 1
ATOM 1517 O O . VAL A 1 193 ? -15.472 5.474 25.822 1.00 94.12 193 VAL A O 1
ATOM 1520 N N . LEU A 1 194 ? -15.945 6.888 24.150 1.00 92.94 194 LEU A N 1
ATOM 1521 C CA . LEU A 1 194 ? -15.950 8.082 25.002 1.00 92.94 194 LEU A CA 1
ATOM 1522 C C . LEU A 1 194 ? -17.085 8.056 26.038 1.00 92.94 194 LEU A C 1
ATOM 1524 O O . LEU A 1 194 ? -16.935 8.591 27.138 1.00 92.94 194 LEU A O 1
ATOM 1528 N N . ARG A 1 195 ? -18.229 7.442 25.720 1.00 91.31 195 ARG A N 1
ATOM 1529 C CA . ARG A 1 195 ? -19.314 7.199 26.680 1.00 91.31 195 ARG A CA 1
ATOM 1530 C C . ARG A 1 195 ? -18.887 6.213 27.769 1.00 91.31 195 ARG A C 1
ATOM 1532 O O . ARG A 1 195 ? -19.042 6.538 28.942 1.00 91.31 195 ARG A O 1
ATOM 1539 N N . LEU A 1 196 ? -18.311 5.068 27.406 1.00 90.56 196 LEU A N 1
ATOM 1540 C CA . LEU A 1 196 ? -17.824 4.066 28.360 1.00 90.56 196 LEU A CA 1
ATOM 1541 C C . LEU A 1 196 ? -16.727 4.624 29.266 1.00 90.56 196 LEU A C 1
ATOM 1543 O O . LEU A 1 196 ? -16.770 4.409 30.474 1.00 90.56 196 LEU A O 1
ATOM 1547 N N . CYS A 1 197 ? -15.795 5.407 28.719 1.00 91.44 197 CYS A N 1
ATOM 1548 C CA . CYS A 1 197 ? -14.789 6.106 29.516 1.00 91.44 197 CYS A CA 1
ATOM 1549 C C . CYS A 1 197 ? -15.434 6.976 30.608 1.00 91.44 197 CYS A C 1
ATOM 1551 O O . CYS A 1 197 ? -15.050 6.864 31.770 1.00 91.44 197 CYS A O 1
ATOM 1553 N N . ARG A 1 198 ? -16.477 7.753 30.273 1.00 90.38 198 ARG A N 1
ATOM 1554 C CA . ARG A 1 198 ? -17.222 8.562 31.256 1.00 90.38 198 ARG A CA 1
ATOM 1555 C C . ARG A 1 198 ? -17.889 7.713 32.339 1.00 90.38 198 ARG A C 1
ATOM 1557 O O . ARG A 1 198 ? -17.820 8.082 33.503 1.00 90.38 198 ARG A O 1
ATOM 1564 N N . ILE A 1 199 ? -18.494 6.584 31.969 1.00 87.06 199 ILE A N 1
ATOM 1565 C CA . ILE A 1 199 ? -19.171 5.676 32.914 1.00 87.06 199 ILE A CA 1
ATOM 1566 C C . ILE A 1 199 ? -18.177 5.075 33.914 1.00 87.06 199 ILE A C 1
ATOM 1568 O O . ILE A 1 199 ? -18.466 4.995 35.102 1.00 87.06 199 ILE A O 1
ATOM 1572 N N . VAL A 1 200 ? -16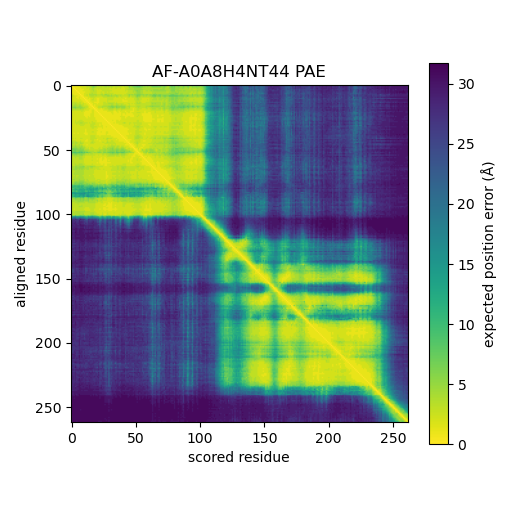.990 4.686 33.445 1.00 88.31 200 VAL A N 1
ATOM 1573 C CA . VAL A 1 200 ? -15.939 4.080 34.282 1.00 88.31 200 VAL A CA 1
ATOM 1574 C C . VAL A 1 200 ? -15.118 5.145 35.037 1.00 88.31 200 VAL A C 1
ATOM 1576 O O . VAL A 1 200 ? -14.259 4.811 35.848 1.00 88.31 200 VAL A O 1
ATOM 1579 N N . GLY A 1 201 ? -15.351 6.439 34.788 1.00 89.56 201 GLY A N 1
ATOM 1580 C CA . GLY A 1 201 ? -14.549 7.533 35.353 1.00 89.56 201 GLY A CA 1
ATOM 1581 C C . GLY A 1 201 ? -13.136 7.636 34.760 1.00 89.56 201 GLY A C 1
ATOM 1582 O O . GLY A 1 201 ? -12.262 8.293 35.326 1.00 89.56 201 GLY A O 1
ATOM 1583 N N . HIS A 1 202 ? -12.891 6.996 33.615 1.00 91.19 202 HIS A N 1
ATOM 1584 C CA . HIS A 1 202 ? -11.620 7.049 32.903 1.00 91.19 202 HIS A CA 1
ATOM 1585 C C . HIS A 1 202 ? -11.596 8.206 31.899 1.00 91.19 202 HIS A C 1
ATOM 1587 O O . HIS A 1 202 ? -12.578 8.475 31.211 1.00 91.19 202 HIS A O 1
ATOM 1593 N N . HIS A 1 203 ? -10.441 8.854 31.760 1.00 89.94 203 HIS A N 1
ATOM 1594 C CA . HIS A 1 203 ? -10.244 9.948 30.815 1.00 89.94 203 HIS A CA 1
ATOM 1595 C C . HIS A 1 203 ? -9.135 9.586 29.834 1.00 89.94 203 HIS A C 1
ATOM 1597 O O . HIS A 1 203 ? -8.007 9.298 30.234 1.00 89.94 203 HIS A O 1
ATOM 1603 N N . LEU A 1 204 ? -9.458 9.620 28.541 1.00 91.69 204 LEU A N 1
ATOM 1604 C CA . LEU A 1 204 ? -8.457 9.467 27.494 1.00 91.69 204 LEU A CA 1
ATOM 1605 C C . LEU A 1 204 ? -7.642 10.765 27.382 1.00 91.69 204 LEU A C 1
ATOM 1607 O O . LEU A 1 204 ? -8.238 11.844 27.359 1.00 91.69 204 LEU A O 1
ATOM 1611 N N . PRO A 1 205 ? -6.301 10.684 27.305 1.00 91.12 205 PRO A N 1
ATOM 1612 C CA . PRO A 1 205 ? -5.460 11.867 27.201 1.00 91.12 205 PRO A CA 1
ATOM 1613 C C . PRO A 1 205 ? -5.736 12.605 25.891 1.00 91.12 205 PRO A C 1
ATOM 1615 O O . PRO A 1 205 ? -5.928 11.975 24.846 1.00 91.12 205 PRO A O 1
ATOM 1618 N N . ALA A 1 206 ? -5.730 13.936 25.965 1.00 90.50 206 ALA A N 1
ATOM 1619 C CA . ALA A 1 206 ? -5.849 14.787 24.792 1.00 90.50 206 ALA A CA 1
ATOM 1620 C C . ALA A 1 206 ? -4.645 14.599 23.857 1.00 90.50 206 ALA A C 1
ATOM 1622 O O . ALA A 1 206 ? -3.523 14.343 24.299 1.00 90.50 206 ALA A O 1
ATOM 1623 N N . ASP A 1 207 ? -4.891 14.732 22.561 1.00 92.75 207 ASP A N 1
ATOM 1624 C CA . ASP A 1 207 ? -3.900 14.588 21.500 1.00 92.75 207 ASP A CA 1
ATOM 1625 C C . ASP A 1 207 ? -4.114 15.700 20.464 1.00 92.75 207 ASP A C 1
ATOM 1627 O O . ASP A 1 207 ? -5.243 16.114 20.202 1.00 92.75 207 ASP A O 1
ATOM 1631 N N . GLU A 1 208 ? -3.049 16.173 19.820 1.00 90.38 208 GLU A N 1
ATOM 1632 C CA . GLU A 1 208 ? -3.139 17.198 18.767 1.00 90.38 208 GLU A CA 1
ATOM 1633 C C . GLU A 1 208 ? -4.063 16.767 17.613 1.00 90.38 208 GLU A C 1
ATOM 1635 O O . GLU A 1 208 ? -4.649 17.590 16.907 1.00 90.38 208 GLU A O 1
ATOM 1640 N N . LYS A 1 209 ? -4.235 15.453 17.438 1.00 86.50 209 LYS A N 1
ATOM 1641 C CA . LYS A 1 209 ? -5.067 14.846 16.395 1.00 86.50 209 LYS A CA 1
ATOM 1642 C C . LYS A 1 209 ? -6.552 14.750 16.752 1.00 86.50 209 LYS A C 1
ATOM 1644 O O . LYS A 1 209 ? -7.325 14.248 15.936 1.00 86.50 209 LYS A O 1
ATOM 1649 N N . ASP A 1 210 ? -6.965 15.243 17.917 1.00 87.56 210 ASP A N 1
ATOM 1650 C CA . ASP A 1 210 ? -8.345 15.171 18.415 1.00 87.56 210 ASP A CA 1
ATOM 1651 C C . ASP A 1 210 ? -9.363 15.971 17.586 1.00 87.56 210 ASP A C 1
ATOM 1653 O O . ASP A 1 210 ? -10.566 15.748 17.708 1.00 87.56 210 ASP A O 1
ATOM 1657 N N . GLN A 1 211 ? -8.907 16.887 16.721 1.00 85.88 211 GLN A N 1
ATOM 1658 C CA . GLN A 1 211 ? -9.770 17.698 15.845 1.00 85.88 211 GLN A CA 1
ATOM 1659 C C . GLN A 1 211 ? -10.878 18.440 16.619 1.00 85.88 211 GLN A C 1
ATOM 1661 O O . GLN A 1 211 ? -12.013 18.544 16.158 1.00 85.88 211 GLN A O 1
ATOM 1666 N N . GLY A 1 212 ? -10.538 18.965 17.801 1.00 84.62 212 GLY A N 1
ATOM 1667 C CA . GLY A 1 212 ? -11.431 19.789 18.621 1.00 84.62 212 GLY A CA 1
ATOM 1668 C C . GLY A 1 212 ? -12.283 19.025 19.638 1.00 84.62 212 GLY A C 1
ATOM 1669 O O . GLY A 1 212 ? -13.039 19.660 20.370 1.00 84.62 212 GLY A O 1
ATOM 1670 N N . ARG A 1 213 ? -12.154 17.694 19.737 1.00 88.69 213 ARG A N 1
ATOM 1671 C CA . ARG A 1 213 ? -12.840 16.895 20.762 1.00 88.69 213 ARG A CA 1
ATOM 1672 C C . ARG A 1 213 ? -11.847 16.058 21.582 1.00 88.69 213 ARG A C 1
ATOM 1674 O O . ARG A 1 213 ? -11.338 15.064 21.065 1.00 88.69 213 ARG A O 1
ATOM 1681 N N . PRO A 1 214 ? -11.606 16.406 22.857 1.00 91.12 214 PRO A N 1
ATOM 1682 C CA . PRO A 1 214 ? -10.598 15.745 23.683 1.00 91.12 214 PRO A CA 1
ATOM 1683 C C . PRO A 1 214 ? -10.736 14.216 23.732 1.00 91.12 214 PRO A C 1
ATOM 1685 O O . PRO A 1 214 ? -11.825 13.687 23.965 1.00 91.12 214 PRO A O 1
ATOM 1688 N N . GLY A 1 215 ? -9.625 13.513 23.512 1.00 90.06 215 GLY A N 1
ATOM 1689 C CA . GLY A 1 215 ? -9.518 12.055 23.565 1.00 90.06 215 GLY A CA 1
ATOM 1690 C C . GLY A 1 215 ? -10.062 11.319 22.335 1.00 90.06 215 GLY A C 1
ATOM 1691 O O . GLY A 1 215 ? -9.952 10.090 22.268 1.00 90.06 215 GLY A O 1
ATOM 1692 N N . GLN A 1 216 ? -10.625 12.026 21.349 1.00 92.56 216 GLN A N 1
ATOM 1693 C CA . GLN A 1 216 ? -11.220 11.432 20.148 1.00 92.56 216 GLN A CA 1
ATOM 1694 C C . GLN A 1 216 ? -10.210 10.615 19.335 1.00 92.56 216 GLN A C 1
ATOM 1696 O O . GLN A 1 216 ? -10.546 9.530 18.854 1.00 92.56 216 GLN A O 1
ATOM 1701 N N . PHE A 1 217 ? -8.974 11.098 19.198 1.00 90.94 217 PHE A N 1
ATOM 1702 C CA . PHE A 1 217 ? -7.940 10.388 18.455 1.00 90.94 217 PHE A CA 1
ATOM 1703 C C . PHE A 1 217 ? -7.607 9.044 19.101 1.00 90.94 217 PHE A C 1
ATOM 1705 O O . PHE A 1 217 ? -7.488 8.037 18.412 1.00 90.94 217 PHE A O 1
ATOM 1712 N N . LYS A 1 218 ? -7.509 8.991 20.433 1.00 92.00 218 LYS A N 1
ATOM 1713 C CA . LYS A 1 218 ? -7.257 7.727 21.137 1.00 92.00 218 LYS A CA 1
ATOM 1714 C C . LYS A 1 218 ? -8.471 6.808 21.085 1.00 92.00 218 LYS A C 1
ATOM 1716 O O . LYS A 1 218 ? -8.293 5.597 20.938 1.00 92.00 218 LYS A O 1
ATOM 1721 N N . ALA A 1 219 ? -9.673 7.374 21.204 1.00 93.44 219 ALA A N 1
ATOM 1722 C CA . ALA A 1 219 ? -10.937 6.645 21.227 1.00 93.44 219 ALA A CA 1
ATOM 1723 C C . ALA A 1 219 ? -11.222 5.911 19.912 1.00 93.44 219 ALA A C 1
ATOM 1725 O O . ALA A 1 219 ? -11.794 4.826 19.918 1.00 93.44 219 ALA A O 1
ATOM 1726 N N . CYS A 1 220 ? -10.772 6.457 18.784 1.00 91.44 220 CYS A N 1
ATOM 1727 C CA . CYS A 1 220 ? -11.045 5.878 17.476 1.00 91.44 220 CYS A CA 1
ATOM 1728 C C . CYS A 1 220 ? -10.140 4.710 17.082 1.00 91.44 220 CYS A C 1
ATOM 1730 O O . CYS A 1 220 ? -10.171 4.263 15.930 1.00 91.44 220 CYS A O 1
ATOM 1732 N N . HIS A 1 221 ? -9.228 4.283 17.942 1.00 90.94 221 HIS A N 1
ATOM 1733 C CA . HIS A 1 221 ? -8.384 3.150 17.612 1.00 90.94 221 HIS A CA 1
ATOM 1734 C C . HIS A 1 221 ? -9.221 1.862 17.539 1.00 90.94 221 HIS A C 1
ATOM 1736 O O . HIS A 1 221 ? -10.173 1.693 18.305 1.00 90.94 221 HIS A O 1
ATOM 1742 N N . ALA A 1 222 ? -8.875 0.961 16.616 1.00 88.50 222 ALA A N 1
ATOM 1743 C CA . ALA A 1 222 ? -9.674 -0.229 16.321 1.00 88.50 222 ALA A CA 1
ATOM 1744 C C . ALA A 1 222 ? -9.900 -1.104 17.566 1.00 88.50 222 ALA A C 1
ATOM 1746 O O . ALA A 1 222 ? -11.016 -1.561 17.798 1.00 88.50 222 ALA A O 1
ATOM 1747 N N . GLU A 1 223 ? -8.877 -1.272 18.409 1.00 88.38 223 GLU A N 1
ATOM 1748 C CA . GLU A 1 223 ? -8.964 -2.074 19.629 1.00 88.38 223 GLU A CA 1
ATOM 1749 C C . GLU A 1 223 ? -9.982 -1.517 20.628 1.00 88.38 223 GLU A C 1
ATOM 1751 O O . GLU A 1 223 ? -10.741 -2.274 21.226 1.00 88.38 223 GLU A O 1
ATOM 1756 N N . LYS A 1 224 ? -10.062 -0.190 20.779 1.00 92.31 224 LYS A N 1
ATOM 1757 C CA . LYS A 1 224 ? -11.001 0.427 21.726 1.00 92.31 224 LYS A CA 1
ATOM 1758 C C . LYS A 1 224 ? -12.424 0.344 21.212 1.00 92.31 224 LYS A C 1
ATOM 1760 O O . LYS A 1 224 ? -13.321 0.044 21.992 1.00 92.31 224 LYS A O 1
ATOM 1765 N N . GLN A 1 225 ? -12.616 0.543 19.908 1.00 91.88 225 GLN A N 1
ATOM 1766 C CA . GLN A 1 225 ? -13.924 0.375 19.283 1.00 91.88 225 GLN A CA 1
ATOM 1767 C C . GLN A 1 225 ? -14.439 -1.068 19.430 1.00 91.88 225 GLN A C 1
ATOM 1769 O O . GLN A 1 225 ? -15.609 -1.255 19.748 1.00 91.88 225 GLN A O 1
ATOM 1774 N N . LEU A 1 226 ? -13.580 -2.087 19.284 1.00 87.94 226 LEU A N 1
ATOM 1775 C CA . LEU A 1 226 ? -13.962 -3.487 19.528 1.00 87.94 226 LEU A CA 1
ATOM 1776 C C . LEU A 1 226 ? -14.283 -3.773 20.992 1.00 87.94 226 LEU A C 1
ATOM 1778 O O . LEU A 1 226 ? -15.252 -4.473 21.274 1.00 87.94 226 LEU A O 1
ATOM 1782 N N . THR A 1 227 ? -13.500 -3.227 21.922 1.00 87.81 227 THR A N 1
ATOM 1783 C CA . THR A 1 227 ? -13.797 -3.341 23.354 1.00 87.81 227 THR A CA 1
ATOM 1784 C C . THR A 1 227 ? -15.145 -2.706 23.676 1.00 87.81 227 THR A C 1
ATOM 1786 O O . THR A 1 227 ? -15.962 -3.322 24.356 1.00 87.81 227 THR A O 1
ATOM 1789 N N . ALA A 1 228 ? -15.419 -1.512 23.143 1.00 89.25 228 ALA A N 1
ATOM 1790 C CA . ALA A 1 228 ? -16.708 -0.854 23.313 1.00 89.25 228 ALA A CA 1
ATOM 1791 C C . ALA A 1 228 ? -17.851 -1.670 22.704 1.00 89.25 228 ALA A C 1
ATOM 1793 O O . ALA A 1 228 ? -18.881 -1.839 23.353 1.00 89.25 228 ALA A O 1
ATOM 1794 N N . TYR A 1 229 ? -17.649 -2.240 21.511 1.00 86.62 229 TYR A N 1
ATOM 1795 C CA . TYR A 1 229 ? -18.592 -3.169 20.888 1.00 86.62 229 TYR A CA 1
ATOM 1796 C C . TYR A 1 229 ? -18.905 -4.353 21.786 1.00 86.62 229 TYR A C 1
ATOM 1798 O O . TYR A 1 229 ? -20.073 -4.654 22.030 1.00 86.62 229 TYR A O 1
ATOM 1806 N N . PHE A 1 230 ? -17.870 -5.003 22.308 1.00 83.88 230 PHE A N 1
ATOM 1807 C CA . PHE A 1 230 ? -18.041 -6.157 23.169 1.00 83.88 230 PHE A CA 1
ATOM 1808 C C . PHE A 1 230 ? -18.824 -5.805 24.436 1.00 83.88 230 PHE A C 1
ATOM 1810 O O . PHE A 1 230 ? -19.808 -6.472 24.743 1.00 83.88 230 PHE A O 1
ATOM 1817 N N . VAL A 1 231 ? -18.430 -4.733 25.130 1.00 84.00 231 VAL A N 1
ATOM 1818 C CA . VAL A 1 231 ? -19.099 -4.276 26.355 1.00 84.00 231 VAL A CA 1
ATOM 1819 C C . VAL A 1 231 ? -20.557 -3.924 26.068 1.00 84.00 231 VAL A C 1
ATOM 1821 O O . VAL A 1 231 ? -21.446 -4.488 26.688 1.00 84.00 231 VAL A O 1
ATOM 1824 N N . SER A 1 232 ? -20.815 -3.080 25.070 1.00 81.19 232 SER A N 1
ATOM 1825 C CA . SER A 1 232 ? -22.167 -2.624 24.724 1.00 81.19 232 SER A CA 1
ATOM 1826 C C . SER A 1 232 ? -23.111 -3.761 24.304 1.00 81.19 232 SER A C 1
ATOM 1828 O O . SER A 1 232 ? -24.320 -3.661 24.497 1.00 81.19 232 SER A O 1
ATOM 1830 N N . LYS A 1 233 ? -22.593 -4.843 23.706 1.00 78.62 233 LYS A N 1
ATOM 1831 C CA . LYS A 1 233 ? -23.418 -5.955 23.201 1.00 78.62 233 LYS A CA 1
ATOM 1832 C C . LYS A 1 233 ? -23.522 -7.154 24.135 1.00 78.62 233 LYS A C 1
ATOM 1834 O O . LYS A 1 233 ? -24.425 -7.965 23.944 1.00 78.62 233 LYS A O 1
ATOM 1839 N N . HIS A 1 234 ? -22.609 -7.300 25.092 1.00 72.69 234 HIS A N 1
ATOM 1840 C CA . HIS A 1 234 ? -22.503 -8.519 25.902 1.00 72.69 234 HIS A CA 1
ATOM 1841 C C . HIS A 1 234 ? -22.401 -8.276 27.404 1.00 72.69 234 HIS A C 1
ATOM 1843 O O . HIS A 1 234 ? -22.403 -9.241 28.167 1.00 72.69 234 HIS A O 1
ATOM 1849 N N . VAL A 1 235 ? -22.318 -7.022 27.840 1.00 73.12 235 VAL A N 1
ATOM 1850 C CA . VAL A 1 235 ? -22.280 -6.660 29.254 1.00 73.12 235 VAL A CA 1
ATOM 1851 C C . VAL A 1 235 ? -23.453 -5.732 29.532 1.00 73.12 235 VAL A C 1
ATOM 1853 O O . VAL A 1 235 ? -23.547 -4.657 28.951 1.00 73.12 235 VAL A O 1
ATOM 1856 N N . PHE A 1 236 ? -24.342 -6.138 30.436 1.00 69.94 236 PHE A N 1
ATOM 1857 C CA . PHE A 1 236 ? -25.370 -5.241 30.955 1.00 69.94 236 PHE A CA 1
ATOM 1858 C C . PHE A 1 236 ? -24.697 -4.206 31.855 1.00 69.94 236 PHE A C 1
ATOM 1860 O O . PHE A 1 236 ? -24.114 -4.565 32.882 1.00 69.94 236 PHE A O 1
ATOM 1867 N N . LEU A 1 237 ? -24.736 -2.930 31.471 1.00 66.88 237 LEU A N 1
ATOM 1868 C CA . LEU A 1 237 ? -24.264 -1.868 32.352 1.00 66.88 237 LEU A CA 1
ATOM 1869 C C . LEU A 1 237 ? -25.347 -1.567 33.400 1.00 66.88 237 LEU A C 1
ATOM 1871 O O . LEU A 1 237 ? -26.532 -1.709 33.106 1.00 66.88 237 LEU A O 1
ATOM 1875 N N . PRO A 1 238 ? -24.985 -1.095 34.607 1.00 59.22 238 PRO A N 1
ATOM 1876 C CA . PRO A 1 238 ? -25.952 -0.821 35.678 1.00 59.22 238 PRO A CA 1
ATOM 1877 C C . PRO A 1 238 ? -27.108 0.112 35.286 1.00 59.22 238 PRO A C 1
ATOM 1879 O O . PRO A 1 238 ? -28.188 0.036 35.849 1.00 59.22 238 PRO A O 1
ATOM 1882 N N . GLN A 1 239 ? -26.880 0.986 34.310 1.00 61.75 239 GLN A N 1
ATOM 1883 C CA . GLN A 1 239 ? -27.864 1.925 33.764 1.00 61.75 239 GLN A CA 1
ATOM 1884 C C . GLN A 1 239 ? -28.786 1.321 32.686 1.00 61.75 239 GLN A C 1
ATOM 1886 O O . GLN A 1 239 ? -29.816 1.914 32.386 1.00 61.75 239 GLN A O 1
ATOM 1891 N N . ASP A 1 240 ? -28.419 0.174 32.104 1.00 55.81 240 ASP A N 1
ATOM 1892 C CA . ASP A 1 240 ? -29.261 -0.589 31.169 1.00 55.81 240 ASP A CA 1
ATOM 1893 C C . ASP A 1 240 ? -30.217 -1.529 31.930 1.00 55.81 240 ASP A C 1
ATOM 1895 O O . ASP A 1 240 ? -31.143 -2.094 31.357 1.00 55.81 240 ASP A O 1
ATOM 1899 N N . LEU A 1 241 ? -30.008 -1.672 33.242 1.00 57.84 241 LEU A N 1
ATOM 1900 C CA . LEU A 1 241 ? -30.916 -2.316 34.182 1.00 57.84 241 LEU A CA 1
ATOM 1901 C C . LEU A 1 241 ? -31.898 -1.261 34.710 1.00 57.84 241 LEU A C 1
ATOM 1903 O O . LEU A 1 241 ? -31.826 -0.848 35.868 1.00 57.84 241 LEU A O 1
ATOM 1907 N N . ALA A 1 242 ? -32.797 -0.767 33.856 1.00 51.34 242 ALA A N 1
ATOM 1908 C CA . ALA A 1 242 ? -33.950 -0.031 34.363 1.00 51.34 242 ALA A CA 1
ATOM 1909 C C . ALA A 1 242 ? -34.767 -0.966 35.276 1.00 51.34 242 ALA A C 1
ATOM 1911 O O . ALA A 1 242 ? -34.938 -2.146 34.966 1.00 51.34 242 ALA A O 1
ATOM 1912 N N . ALA A 1 243 ? -35.266 -0.436 36.397 1.00 50.03 243 ALA A N 1
ATOM 1913 C CA . ALA A 1 243 ? -35.973 -1.184 37.444 1.00 50.03 243 ALA A CA 1
ATOM 1914 C C . ALA A 1 243 ? -37.251 -1.916 36.971 1.00 50.03 243 ALA A C 1
ATOM 1916 O O . ALA A 1 243 ? -37.810 -2.709 37.727 1.00 50.03 243 ALA A O 1
ATOM 1917 N N . ASP A 1 244 ? -37.674 -1.692 35.725 1.00 48.75 244 ASP A N 1
ATOM 1918 C CA . ASP A 1 244 ? -38.945 -2.164 35.179 1.00 48.75 244 ASP A CA 1
ATOM 1919 C C . ASP A 1 244 ? -38.806 -3.341 34.187 1.00 48.75 244 ASP A C 1
ATOM 1921 O O . ASP A 1 244 ? -39.807 -3.985 33.880 1.00 48.75 244 ASP A O 1
ATOM 1925 N N . ASP A 1 245 ? -37.595 -3.675 33.710 1.00 47.78 245 ASP A N 1
ATOM 1926 C CA . ASP A 1 245 ? -37.400 -4.691 32.647 1.00 47.78 245 ASP A CA 1
ATOM 1927 C C . ASP A 1 245 ? -37.239 -6.133 33.165 1.00 47.78 245 ASP A C 1
ATOM 1929 O O . ASP A 1 245 ? -37.410 -7.106 32.429 1.00 47.78 245 ASP A O 1
ATOM 1933 N N . PHE A 1 246 ? -36.981 -6.297 34.461 1.00 46.84 246 PHE A N 1
ATOM 1934 C CA . PHE A 1 246 ? -37.148 -7.569 35.158 1.00 46.84 246 PHE A CA 1
ATOM 1935 C C . PHE A 1 246 ? -38.294 -7.352 36.123 1.00 46.84 246 PHE A C 1
ATOM 1937 O O . PHE A 1 246 ? -38.081 -6.651 37.101 1.00 46.84 246 PHE A O 1
ATOM 1944 N N . GLY A 1 247 ? -39.485 -7.891 35.846 1.00 40.53 247 GLY A N 1
ATOM 1945 C CA . GLY A 1 247 ? -40.699 -7.726 36.656 1.00 40.53 247 GLY A CA 1
ATOM 1946 C C . GLY A 1 247 ? -40.516 -8.050 38.145 1.00 40.53 247 GLY A C 1
ATOM 1947 O O . GLY A 1 247 ? -40.949 -9.091 38.625 1.00 40.53 247 GLY A O 1
ATOM 1948 N N . MET A 1 248 ? -39.896 -7.130 38.877 1.00 42.72 248 MET A N 1
ATOM 1949 C CA . MET A 1 248 ? -39.649 -7.148 40.315 1.00 42.72 248 MET A CA 1
ATOM 1950 C C . MET A 1 248 ? -40.572 -6.146 41.018 1.00 42.72 248 MET A C 1
ATOM 1952 O O . MET A 1 248 ? -40.432 -5.903 42.212 1.00 42.72 248 MET A O 1
ATOM 1956 N N . SER A 1 249 ? -41.579 -5.623 40.307 1.00 37.22 249 SER A N 1
ATOM 1957 C CA . SER A 1 249 ? -42.681 -4.841 40.872 1.00 37.22 249 SER A CA 1
ATOM 1958 C C . SER A 1 249 ? -43.639 -5.669 41.743 1.00 37.22 249 SER A C 1
ATOM 1960 O O . SER A 1 249 ? -44.571 -5.107 42.310 1.00 37.22 249 SER A O 1
ATOM 1962 N N . SER A 1 250 ? -43.418 -6.982 41.906 1.00 39.75 250 SER A N 1
ATOM 1963 C CA . SER A 1 250 ? -44.260 -7.848 42.745 1.00 39.75 250 SER A CA 1
ATOM 1964 C C . SER A 1 250 ? -43.563 -8.478 43.955 1.00 39.75 250 SER A C 1
ATOM 1966 O O . SER A 1 250 ? -44.127 -9.386 44.559 1.00 39.75 250 SER A O 1
ATOM 1968 N N . LEU A 1 251 ? -42.376 -8.018 44.356 1.00 37.19 251 LEU A N 1
ATOM 1969 C CA . LEU A 1 251 ? -41.862 -8.316 45.698 1.00 37.19 251 LEU A CA 1
ATOM 1970 C C . LEU A 1 251 ? -42.052 -7.091 46.587 1.00 37.19 251 LEU A C 1
ATOM 1972 O O . LEU A 1 251 ? -41.102 -6.446 47.023 1.00 37.19 251 LEU A O 1
ATOM 1976 N N . SER A 1 252 ? -43.323 -6.793 46.866 1.00 37.97 252 SER A N 1
ATOM 1977 C CA . SER A 1 252 ? -43.699 -6.061 48.068 1.00 37.97 252 SER A CA 1
ATOM 1978 C C . SER A 1 252 ? -43.249 -6.891 49.272 1.00 37.97 252 SER A C 1
ATOM 1980 O O . SER A 1 252 ? -43.956 -7.795 49.721 1.00 37.97 252 SER A O 1
ATOM 1982 N N . LEU A 1 253 ? -42.052 -6.616 49.789 1.00 35.56 253 LEU A N 1
ATOM 1983 C CA . LEU A 1 253 ? -41.774 -6.897 51.189 1.00 35.56 253 LEU A CA 1
ATOM 1984 C C . LEU A 1 253 ? -42.547 -5.857 51.987 1.00 35.56 253 LEU A C 1
ATOM 1986 O O . LEU A 1 253 ? -42.099 -4.740 52.227 1.00 35.56 253 LEU A O 1
ATOM 1990 N N . ASP A 1 254 ? -43.770 -6.257 52.301 1.00 38.47 254 ASP A N 1
ATOM 1991 C CA . ASP A 1 254 ? -44.610 -5.653 53.308 1.00 38.47 254 ASP A CA 1
ATOM 1992 C C . ASP A 1 254 ? -43.847 -5.736 54.638 1.00 38.47 254 ASP A C 1
ATOM 1994 O O . ASP A 1 254 ? -43.773 -6.780 55.284 1.00 38.47 254 ASP A O 1
ATOM 1998 N N . THR A 1 255 ? -43.188 -4.646 55.015 1.00 39.91 255 THR A N 1
ATOM 1999 C CA . THR A 1 255 ? -42.739 -4.434 56.391 1.00 39.91 255 THR A CA 1
ATOM 2000 C C . THR A 1 255 ? -43.389 -3.166 56.908 1.00 39.91 255 THR A C 1
ATOM 2002 O O . THR A 1 255 ? -42.728 -2.168 57.192 1.00 39.91 255 THR A O 1
ATOM 2005 N N . SER A 1 256 ? -44.716 -3.205 57.021 1.00 37.06 256 SER A N 1
ATOM 2006 C CA . SER A 1 256 ? -45.414 -2.400 58.010 1.00 37.06 256 SER A CA 1
ATOM 2007 C C . SER A 1 256 ? -45.253 -3.045 59.391 1.00 37.06 256 SER A C 1
ATOM 2009 O O . SER A 1 256 ? -45.768 -4.131 59.639 1.00 37.06 256 SER A O 1
ATOM 2011 N N . GLN A 1 257 ? -44.570 -2.305 60.264 1.00 37.47 257 GLN A N 1
ATOM 2012 C CA . GLN A 1 257 ? -44.826 -2.166 61.701 1.00 37.47 257 GLN A CA 1
ATOM 2013 C C . GLN A 1 257 ? -44.684 -3.392 62.621 1.00 37.47 257 GLN A C 1
ATOM 2015 O O . GLN A 1 257 ? -45.554 -4.251 62.700 1.00 37.47 257 GLN A O 1
ATOM 2020 N N . SER A 1 258 ? -43.708 -3.299 63.527 1.00 34.97 258 SER A N 1
ATOM 2021 C CA . SER A 1 258 ? -44.062 -3.184 64.947 1.00 34.97 258 SER A CA 1
ATOM 2022 C C . SER A 1 258 ? -42.991 -2.390 65.697 1.00 34.97 258 SER A C 1
ATOM 2024 O O . SER A 1 258 ? -41.935 -2.919 66.047 1.00 34.97 258 SER A O 1
ATOM 2026 N N . ASP A 1 259 ? -43.291 -1.119 65.953 1.00 40.88 259 ASP A N 1
ATOM 2027 C CA . ASP A 1 259 ? -42.818 -0.440 67.153 1.00 40.88 259 ASP A CA 1
ATOM 2028 C C . ASP A 1 259 ? -43.312 -1.236 68.370 1.00 40.88 259 ASP A C 1
ATOM 2030 O O . ASP A 1 259 ? -44.512 -1.485 68.504 1.00 40.88 259 ASP A O 1
ATOM 2034 N N . CYS A 1 260 ? -42.406 -1.636 69.259 1.00 35.47 260 CYS A N 1
ATOM 2035 C CA . CYS A 1 260 ? -42.738 -1.911 70.652 1.00 35.47 260 CYS A CA 1
ATOM 2036 C C . CYS A 1 260 ? -41.630 -1.366 71.550 1.00 35.47 260 CYS A C 1
ATOM 2038 O O . CYS A 1 260 ? -40.457 -1.707 71.427 1.00 35.47 260 CYS A O 1
ATOM 2040 N N . GLU A 1 261 ? -42.086 -0.475 72.417 1.00 37.75 261 GLU A N 1
ATOM 2041 C CA . GLU A 1 261 ? -41.425 0.193 73.525 1.00 37.75 261 GLU A CA 1
ATOM 2042 C C . GLU A 1 261 ? -40.672 -0.788 74.439 1.00 37.75 261 GLU A C 1
ATOM 2044 O O . GLU A 1 261 ? -41.216 -1.844 74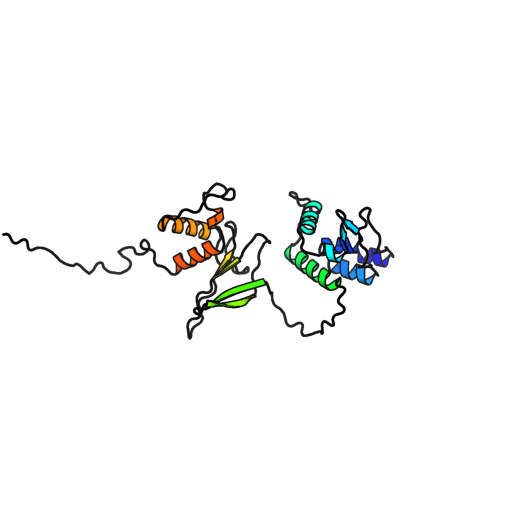.764 1.00 37.75 261 GLU A O 1
ATOM 2049 N N . HIS A 1 262 ? -39.490 -0.394 74.928 1.00 37.12 262 HIS A 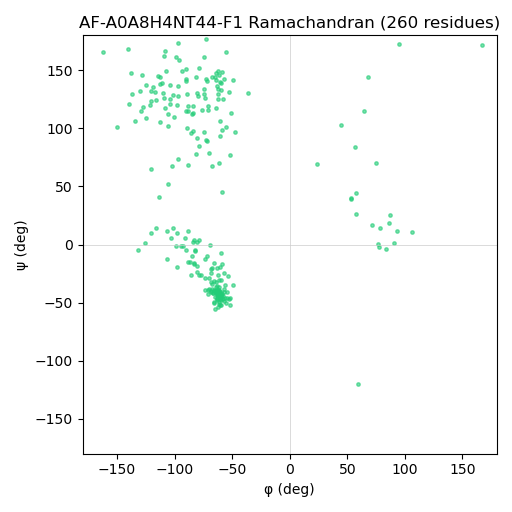N 1
ATOM 2050 C CA . HIS A 1 262 ? -39.144 -0.217 76.356 1.00 37.12 262 HIS A CA 1
ATOM 2051 C C . HIS A 1 262 ? -37.671 0.190 76.500 1.00 37.12 262 HIS A C 1
ATOM 2053 O O . HIS A 1 262 ? -36.790 -0.559 76.021 1.00 37.12 262 HIS A O 1
#

pLDDT: mean 74.66, std 19.55, range [30.09, 96.69]

Mean predicted aligned error: 18.27 Å

Nearest PDB structures (foldseek):
  4cz2-assembly1_D  TM=9.398E-01  e=5.394E-02  Homo sapiens
  3v30-assembly1_A  TM=7.562E-01  e=2.288E-02  Homo sapiens
  1mx4-assembly1_A  TM=5.506E-01  e=1.928E-02  Homo sapiens
  1mx6-assembly2_B  TM=5.494E-01  e=2.161E-02  Homo sapiens
  1mx2-assembly2_B  TM=5.486E-01  e=3.615E-02  Homo sapiens